Protein AF-A0A6V7PWT8-F1 (afdb_monomer)

Mean predicted aligned error: 19.84 Å

Foldseek 3Di:
DDDDDDDDDDDDDDDDDDDDDDDDDDDDDDDDDDDDDDDDDDDDDDDDDDDDDDDDDDPPDPPPDPPDPPPDPPPPVVVVVVVVVVVVVVVVVVVVVVVVVVVVVVVVVVLVDADEDEQVVLVVVCVVDVPNFKHKYKAAWAPPQWDDPDPPFQWIWTWGHNPPDIAIEIDHHHDPPPDDHRDMDIDIDTKDFPDVPPDDPDDDDDDDDDDDPDRHIYD

pLDDT: mean 71.61, std 18.65, range [34.94, 98.19]

Radius of gyration: 42.4 Å; Cα contacts (8 Å, |Δi|>4): 173; chains: 1; bounding box: 125×88×80 Å

InterPro domains:
  IPR004329 CcmE/CycJ protein [PF03100] (114-192)
  IPR004329 CcmE/CycJ protein [PTHR34128] (1-200)
  IPR012340 Nucleic acid-binding, OB-fold [G3DSA:2.40.50.140] (105-198)
  IPR036127 CcmE-like superfamily [SSF82093] (111-192)

Solvent-accessible surface area (backbone atoms only — not comparable to full-atom values): 14813 Å² total; per-residue (Å²): 139,84,79,92,82,83,85,84,81,87,83,78,84,88,83,86,84,83,89,78,91,80,90,78,91,79,84,90,81,84,79,88,81,84,91,76,90,87,85,87,88,80,88,81,91,84,89,77,86,78,89,85,87,85,82,85,89,78,97,80,73,96,81,84,79,81,75,69,88,68,73,76,81,79,58,62,69,59,55,55,51,50,57,54,49,52,54,52,50,51,51,51,50,52,52,49,51,53,54,50,50,51,53,53,51,55,55,54,51,65,72,68,60,73,51,80,37,43,42,59,56,46,53,54,48,42,74,76,39,80,83,69,38,70,42,28,39,42,30,29,28,42,72,92,38,74,43,65,88,42,99,85,52,53,44,37,35,34,33,34,26,68,91,82,31,80,32,47,34,62,44,81,49,84,79,59,93,84,69,50,66,70,34,80,47,75,49,75,41,47,63,37,76,64,62,94,74,77,84,64,93,81,76,90,78,84,77,94,79,79,97,63,96,67,85,50,42,33,53

Secondary structure (DSSP, 8-state):
---------------------------PPPPPPPPP-------------------------SSS-----------HHHHHHHHHHHHHHHHHHHHHHHHHHHHHHHHHHHHH---EE-HHHHHHHHHH-TT--EEEEEEEEPTT--B-S-TTS-EEEEEEE-SS-EEEEEEESPPPTT--TTSEEEEEEE-EE--TT---S--PPP----------EE-

Sequence (219 aa):
MASRLLLSSRIRSLLSPHLRSSSLLLHPHPSPPPPSRDPLPLLLLRRHNLATSSTAAAAAASRRAAASSRGRPVDIGARARQLQNRRLWTYALTFGCVAGFIVIVLSNFQDQLVFYITPTDALQRFAENPSKNRFRLGGLVLEGSVVHPSASSPEMEFVVTDLITDILVRYEGSLPDLFREGHSVVVEGFLRPFSADVNGPNLAGPKRVGEGEEHGVLL

Structure (mmCIF, N/CA/C/O backbone):
data_AF-A0A6V7PWT8-F1
#
_entry.id   AF-A0A6V7PWT8-F1
#
loop_
_atom_site.group_PDB
_atom_site.id
_atom_site.type_symbol
_atom_site.label_atom_id
_atom_site.label_alt_id
_atom_site.label_comp_id
_atom_site.label_asym_id
_atom_site.label_entity_id
_atom_site.label_seq_id
_atom_site.pdbx_PDB_ins_code
_atom_site.Cartn_x
_atom_site.Cartn_y
_atom_site.Cartn_z
_atom_site.occupancy
_atom_site.B_iso_or_equiv
_atom_site.auth_seq_id
_atom_site.auth_comp_id
_atom_site.auth_asym_id
_atom_site.auth_atom_id
_atom_site.pdbx_PDB_model_num
ATOM 1 N N . MET A 1 1 ? -49.739 28.422 -23.532 1.00 46.66 1 MET A N 1
ATOM 2 C CA . MET A 1 1 ? -48.416 27.932 -23.982 1.00 46.66 1 MET A CA 1
ATOM 3 C C . MET A 1 1 ? -47.347 28.793 -23.318 1.00 46.66 1 MET A C 1
ATOM 5 O O . MET A 1 1 ? -47.010 29.850 -23.818 1.00 46.66 1 MET A O 1
ATOM 9 N N . ALA A 1 2 ? -47.156 28.585 -22.015 1.00 44.25 2 ALA A N 1
ATOM 10 C CA . ALA A 1 2 ? -46.022 27.852 -21.432 1.00 44.25 2 ALA A CA 1
ATOM 11 C C . ALA A 1 2 ? -44.731 28.692 -21.465 1.00 44.25 2 ALA A C 1
ATOM 13 O O . ALA A 1 2 ? -43.930 28.640 -22.392 1.00 44.25 2 ALA A O 1
ATOM 14 N N . SER A 1 3 ? -44.636 29.521 -20.424 1.00 43.56 3 SER A N 1
ATOM 15 C CA . SER A 1 3 ? -43.585 30.482 -20.116 1.00 43.56 3 SER A CA 1
ATOM 16 C C . SER A 1 3 ? -42.291 29.781 -19.691 1.00 43.56 3 SER A C 1
ATOM 18 O O . SER A 1 3 ? -42.319 28.788 -18.965 1.00 43.56 3 SER A O 1
ATOM 20 N N . ARG A 1 4 ? -41.157 30.320 -20.150 1.00 53.41 4 ARG A N 1
ATOM 21 C CA . ARG A 1 4 ? -39.795 29.887 -19.824 1.00 53.41 4 ARG A CA 1
ATOM 22 C C . ARG A 1 4 ? -39.497 30.135 -18.344 1.00 53.41 4 ARG A C 1
ATOM 24 O O . ARG A 1 4 ? -39.285 31.271 -17.935 1.00 53.41 4 ARG A O 1
ATOM 31 N N . LEU A 1 5 ? -39.412 29.058 -17.574 1.00 54.62 5 LEU A N 1
ATOM 32 C CA . LEU A 1 5 ? -38.881 29.039 -16.216 1.00 54.62 5 LEU A CA 1
ATOM 33 C C . LEU A 1 5 ? -37.616 28.186 -16.219 1.00 54.62 5 LEU A C 1
ATOM 35 O O . LEU A 1 5 ? -37.727 26.968 -16.243 1.00 54.62 5 LEU A O 1
ATOM 39 N N . LEU A 1 6 ? -36.433 28.800 -16.165 1.00 57.28 6 LEU A N 1
ATOM 40 C CA . LEU A 1 6 ? -35.286 28.179 -15.501 1.00 57.28 6 LEU A CA 1
ATOM 41 C C . LEU A 1 6 ? -34.527 29.239 -14.699 1.00 57.28 6 LEU A C 1
ATOM 43 O O . LEU A 1 6 ? -33.855 30.133 -15.207 1.00 57.28 6 LEU A O 1
ATOM 47 N N . LEU A 1 7 ? -34.772 29.092 -13.407 1.00 47.78 7 LEU A N 1
ATOM 48 C CA . LEU A 1 7 ? -34.325 29.777 -12.215 1.00 47.78 7 LEU A CA 1
ATOM 49 C C . LEU A 1 7 ? -32.798 29.661 -12.054 1.00 47.78 7 LEU A C 1
ATOM 51 O O . LEU A 1 7 ? -32.286 28.587 -11.750 1.00 47.78 7 LEU A O 1
ATOM 55 N N . SER A 1 8 ? -32.062 30.761 -12.228 1.00 48.28 8 SER A N 1
ATOM 56 C CA . SER A 1 8 ? -30.658 30.851 -11.813 1.00 48.28 8 SER A CA 1
ATOM 57 C C . SER A 1 8 ? -30.594 31.252 -10.336 1.00 48.28 8 SER A C 1
ATOM 59 O O . SER A 1 8 ? -30.623 32.423 -9.960 1.00 48.28 8 SER A O 1
ATOM 61 N N . SER A 1 9 ? -30.544 30.254 -9.457 1.00 50.47 9 SER A N 1
ATOM 62 C CA . SER A 1 9 ? -30.367 30.460 -8.020 1.00 50.47 9 SER A CA 1
ATOM 63 C C . SER A 1 9 ? -28.932 30.904 -7.715 1.00 50.47 9 SER A C 1
ATOM 65 O O . SER A 1 9 ? -28.006 30.094 -7.653 1.00 50.47 9 SER A O 1
ATOM 67 N N . ARG A 1 10 ? -28.757 32.212 -7.503 1.00 55.22 10 ARG A N 1
ATOM 68 C CA . ARG A 1 10 ? -27.600 32.809 -6.824 1.00 55.22 10 ARG A CA 1
ATOM 69 C C . ARG A 1 10 ? -27.657 32.469 -5.333 1.00 55.22 10 ARG A C 1
ATOM 71 O O . ARG A 1 10 ? -28.497 33.027 -4.637 1.00 55.22 10 ARG A O 1
ATOM 78 N N . ILE A 1 11 ? -26.754 31.621 -4.834 1.00 55.81 11 ILE A N 1
ATOM 79 C CA . ILE A 1 11 ? -26.505 31.460 -3.389 1.00 55.81 11 ILE A CA 1
ATOM 80 C C . ILE A 1 11 ? -25.013 31.192 -3.124 1.00 55.81 11 ILE A 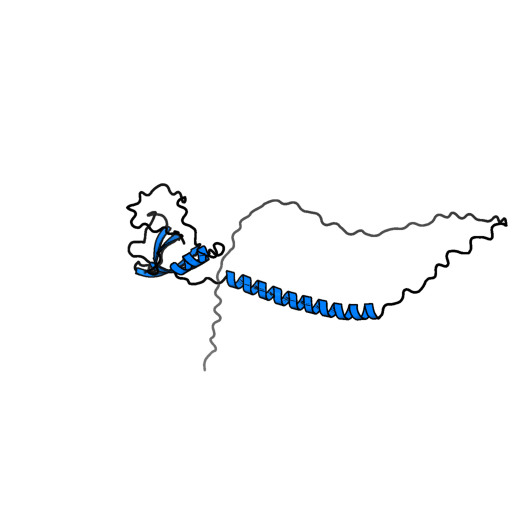C 1
ATOM 82 O O . ILE A 1 11 ? -24.499 30.117 -3.429 1.00 55.81 11 ILE A O 1
ATOM 86 N N . ARG A 1 12 ? -24.347 32.185 -2.522 1.00 45.97 12 ARG A N 1
ATOM 87 C CA . ARG A 1 12 ? -23.254 32.085 -1.525 1.00 45.97 12 ARG A CA 1
ATOM 88 C C . ARG A 1 12 ? -22.899 33.532 -1.133 1.00 45.97 12 ARG A C 1
ATOM 90 O O . ARG A 1 12 ? -22.383 34.262 -1.966 1.00 45.97 12 ARG A O 1
ATOM 97 N N . SER A 1 13 ? -23.396 34.098 -0.026 1.00 50.47 13 SER A N 1
ATOM 98 C CA . SER A 1 13 ? -23.058 33.801 1.384 1.00 50.47 13 SER A CA 1
ATOM 99 C C . SER A 1 13 ? -21.536 33.744 1.569 1.00 50.47 13 SER A C 1
ATOM 101 O O . SER A 1 13 ? -20.913 32.778 1.141 1.00 50.47 13 SER A O 1
ATOM 103 N N . LEU A 1 14 ? -20.905 34.890 1.854 1.00 53.69 14 LEU A N 1
ATOM 104 C CA . LEU A 1 14 ? -20.502 35.348 3.198 1.00 53.69 14 LEU A CA 1
ATOM 105 C C . LEU A 1 14 ? -19.491 34.406 3.867 1.00 53.69 14 LEU A C 1
ATOM 107 O O . LEU A 1 14 ? -19.891 33.418 4.470 1.00 53.69 14 LEU A O 1
ATOM 111 N N . LEU A 1 15 ? -18.205 34.773 3.842 1.00 48.47 15 LEU A N 1
ATOM 112 C CA . LEU A 1 15 ? -17.363 34.686 5.038 1.00 48.47 15 LEU A CA 1
ATOM 113 C C . LEU A 1 15 ? -16.103 35.552 4.897 1.00 48.47 15 LEU A C 1
ATOM 115 O O . LEU A 1 15 ? -15.319 35.419 3.960 1.00 48.47 15 LEU A O 1
ATOM 119 N N . SER A 1 16 ? -15.957 36.462 5.850 1.00 61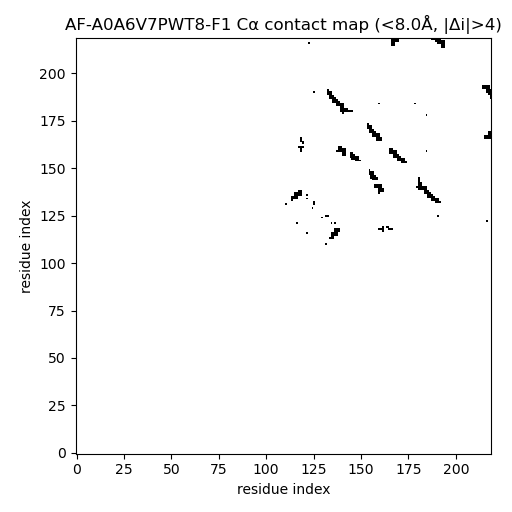.53 16 SER A N 1
ATOM 120 C CA . SER A 1 16 ? -14.827 37.355 6.084 1.00 61.53 16 SER A CA 1
ATOM 121 C C . SER A 1 16 ? -13.533 36.595 6.404 1.00 61.53 16 SER A C 1
ATOM 123 O O . SER A 1 16 ? -13.596 35.584 7.101 1.00 61.53 16 SER A O 1
ATOM 125 N N . PRO A 1 17 ? -12.352 37.139 6.075 1.00 55.91 17 PRO A N 1
ATOM 126 C CA . PRO A 1 17 ? -11.129 36.805 6.792 1.00 55.91 17 PRO A CA 1
ATOM 127 C C . PRO A 1 17 ? -10.714 37.961 7.715 1.00 55.91 17 PRO A C 1
ATOM 129 O O . PRO A 1 17 ? -10.323 39.039 7.269 1.00 55.91 17 PRO A O 1
ATOM 132 N N . HIS A 1 18 ? -10.815 37.719 9.024 1.00 55.31 18 HIS A N 1
ATOM 133 C CA . HIS A 1 18 ? -10.202 38.549 10.057 1.00 55.31 18 HIS A CA 1
ATOM 134 C C . HIS A 1 18 ? -8.677 38.363 10.081 1.00 55.31 18 HIS A C 1
ATOM 136 O O . HIS A 1 18 ? -8.146 37.273 9.883 1.00 55.31 18 HIS A O 1
ATOM 142 N N . LEU A 1 19 ? -8.015 39.480 10.368 1.00 52.94 19 LEU A N 1
ATOM 143 C CA . LEU A 1 19 ? -6.587 39.709 10.566 1.00 52.94 19 LEU A CA 1
ATOM 144 C C . LEU A 1 19 ? -5.894 38.749 11.551 1.00 52.94 19 LEU A C 1
ATOM 146 O O . LEU A 1 19 ? -6.435 38.461 12.615 1.00 52.94 19 LEU A O 1
ATOM 150 N N . ARG A 1 20 ? -4.623 38.435 11.262 1.00 49.25 20 ARG A N 1
ATOM 151 C CA . ARG A 1 20 ? -3.495 38.322 12.218 1.00 49.25 20 ARG A CA 1
ATOM 152 C C . ARG A 1 20 ? -2.197 38.414 11.402 1.00 49.25 20 ARG A C 1
ATOM 154 O O . ARG A 1 20 ? -1.883 37.516 10.636 1.00 49.25 20 ARG A O 1
ATOM 161 N N . SER A 1 21 ? -1.577 39.590 11.307 1.00 51.03 21 SER A N 1
ATOM 162 C CA . SER A 1 21 ? -0.425 40.013 12.125 1.00 51.03 21 SER A CA 1
ATOM 163 C C . SER A 1 21 ? 0.549 38.887 12.469 1.00 51.03 21 SER A C 1
ATOM 165 O O . SER A 1 21 ? 0.296 38.099 13.375 1.00 51.03 21 SER A O 1
ATOM 167 N N . SER A 1 22 ? 1.697 38.875 11.795 1.00 51.84 22 SER A N 1
ATOM 168 C CA . SER A 1 22 ? 2.956 38.323 12.304 1.00 51.84 22 SER A CA 1
ATOM 169 C C . SER A 1 22 ? 4.107 39.046 11.614 1.00 51.84 22 SER A C 1
ATOM 171 O O . SER A 1 22 ? 4.459 38.780 10.469 1.00 51.84 22 SER A O 1
ATOM 173 N N . SER A 1 23 ? 4.625 40.038 12.322 1.00 50.19 23 SER A N 1
ATOM 174 C CA . SER A 1 23 ? 5.814 40.813 12.006 1.00 50.19 23 SER A CA 1
ATOM 175 C C . SER A 1 23 ? 7.044 39.977 12.348 1.00 50.19 23 SER A C 1
ATOM 177 O O . SER A 1 23 ? 7.205 39.655 13.519 1.00 50.19 23 SER A O 1
ATOM 179 N N . LEU A 1 24 ? 7.937 39.686 11.400 1.00 49.62 24 LEU A N 1
ATOM 180 C CA . LEU A 1 24 ? 9.335 39.382 11.721 1.00 49.62 24 LEU A CA 1
ATOM 181 C C . LEU A 1 24 ? 10.268 39.887 10.610 1.00 49.62 24 LEU A C 1
ATOM 183 O O . LEU A 1 24 ? 10.126 39.566 9.435 1.00 49.62 24 LEU A O 1
ATOM 187 N N . LEU A 1 25 ? 11.188 40.736 11.061 1.00 49.97 25 LEU A N 1
ATOM 188 C CA . LEU A 1 25 ? 12.335 41.358 10.408 1.00 49.97 25 LEU A CA 1
ATOM 189 C C . LEU A 1 25 ? 13.076 40.452 9.415 1.00 49.97 25 LEU A C 1
ATOM 191 O O . LEU A 1 25 ? 13.499 39.373 9.808 1.00 49.97 25 LEU A O 1
ATOM 195 N N . LEU A 1 26 ? 13.384 40.957 8.212 1.00 47.81 26 LEU A N 1
ATOM 196 C CA . LEU A 1 26 ? 14.666 40.683 7.550 1.00 47.81 26 LEU A CA 1
ATOM 197 C C . LEU A 1 26 ? 14.996 41.750 6.479 1.00 47.81 26 LEU A C 1
ATOM 199 O O . LEU A 1 26 ? 14.191 42.091 5.621 1.00 47.81 26 LEU A O 1
ATOM 203 N N . HIS A 1 27 ? 16.203 42.283 6.622 1.00 60.97 27 HIS A N 1
ATOM 204 C CA . HIS A 1 27 ? 16.950 43.304 5.886 1.00 60.97 27 HIS A CA 1
ATOM 205 C C . HIS A 1 27 ? 16.707 43.457 4.362 1.00 60.97 27 HIS A C 1
ATOM 207 O O . HIS A 1 27 ? 16.681 42.459 3.641 1.00 60.97 27 HIS A O 1
ATOM 213 N N . PRO A 1 28 ? 16.655 44.700 3.831 1.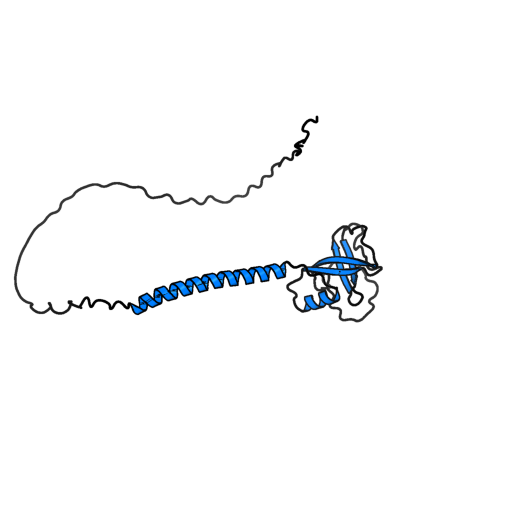00 54.66 28 PRO A N 1
ATOM 214 C CA . PRO A 1 28 ? 16.621 44.962 2.394 1.00 54.66 28 PRO A CA 1
ATOM 215 C C . PRO A 1 28 ? 18.030 44.879 1.779 1.00 54.66 28 PRO A C 1
ATOM 217 O O . PRO A 1 28 ? 18.927 45.638 2.141 1.00 54.66 28 PRO A O 1
ATOM 220 N N . HIS A 1 29 ? 18.223 43.974 0.819 1.00 66.19 29 HIS A N 1
ATOM 221 C CA . HIS A 1 29 ? 19.425 43.919 -0.018 1.00 66.19 29 HIS A CA 1
ATOM 222 C C . HIS A 1 29 ? 19.259 44.863 -1.227 1.00 66.19 29 HIS A C 1
ATOM 224 O O . HIS A 1 29 ? 18.297 44.701 -1.981 1.00 66.19 29 HIS A O 1
ATOM 230 N N . PRO A 1 30 ? 20.160 45.836 -1.460 1.00 66.38 30 PRO A N 1
ATOM 231 C CA . PRO A 1 30 ? 20.045 46.760 -2.584 1.00 66.38 30 PRO A CA 1
ATOM 232 C C . PRO A 1 30 ? 20.502 46.122 -3.906 1.00 66.38 30 PRO A C 1
ATOM 234 O O . PRO A 1 30 ? 21.533 45.456 -3.988 1.00 66.38 30 PRO A O 1
ATOM 237 N N . SER A 1 31 ? 19.720 46.343 -4.961 1.00 69.31 31 SER A N 1
ATOM 238 C CA . SER A 1 31 ? 20.068 46.068 -6.359 1.00 69.31 31 SER A CA 1
ATOM 239 C C . SER A 1 31 ? 21.114 47.068 -6.884 1.00 69.31 31 SER A C 1
ATOM 241 O O . SER A 1 31 ? 20.987 48.257 -6.582 1.00 69.31 31 SER A O 1
ATOM 243 N N . PRO A 1 32 ? 22.095 46.661 -7.713 1.00 75.38 32 PRO A N 1
ATOM 244 C CA . PRO A 1 32 ? 23.045 47.598 -8.312 1.00 75.38 32 PRO A CA 1
ATOM 245 C C . PRO A 1 32 ? 22.433 48.394 -9.491 1.00 75.38 32 PRO A C 1
ATOM 247 O O . PRO A 1 32 ? 21.742 47.803 -10.326 1.00 75.38 32 PRO A O 1
ATOM 250 N N . PRO A 1 33 ? 22.691 49.715 -9.593 1.00 76.06 33 PRO A N 1
ATOM 251 C CA . PRO A 1 33 ? 22.253 50.561 -10.707 1.00 76.06 33 PRO A CA 1
ATOM 252 C C . PRO A 1 33 ? 23.192 50.495 -11.936 1.00 76.06 33 PRO A C 1
ATOM 254 O O . PRO A 1 33 ? 24.364 50.133 -11.803 1.00 76.06 33 PRO A O 1
ATOM 257 N N . PRO A 1 34 ? 22.707 50.871 -13.138 1.00 71.12 34 PRO A N 1
ATOM 258 C CA . PRO A 1 34 ? 23.493 50.892 -14.376 1.00 71.12 34 PRO A CA 1
ATOM 259 C C . PRO A 1 34 ? 24.385 52.148 -14.494 1.00 71.12 34 PRO A C 1
ATOM 261 O O . PRO A 1 34 ? 23.981 53.220 -14.041 1.00 71.12 34 PRO A O 1
ATOM 264 N N . PRO A 1 35 ? 25.561 52.077 -15.149 1.00 68.06 35 PRO A N 1
ATOM 265 C CA . PRO A 1 35 ? 26.403 53.250 -15.367 1.00 68.06 35 PRO A CA 1
ATOM 266 C C . PRO A 1 35 ? 25.956 54.088 -16.578 1.00 68.06 35 PRO A C 1
ATOM 268 O O . PRO A 1 35 ? 25.812 53.595 -17.699 1.00 68.06 35 PRO A O 1
ATOM 271 N N . SER A 1 36 ? 25.789 55.386 -16.331 1.00 54.12 36 SER A N 1
ATOM 272 C CA . SER A 1 36 ? 25.532 56.456 -17.295 1.00 54.12 36 SER A CA 1
ATOM 273 C C . SER A 1 36 ? 26.829 57.112 -17.809 1.00 54.12 36 SER A C 1
ATOM 275 O O . SER A 1 36 ? 27.709 57.455 -17.025 1.00 54.12 36 SER A O 1
ATOM 277 N N . ARG A 1 37 ? 26.886 57.302 -19.137 1.00 52.78 37 ARG A N 1
ATOM 278 C CA . ARG A 1 37 ? 27.420 58.448 -19.927 1.00 52.78 37 ARG A CA 1
ATOM 279 C C . ARG A 1 37 ? 27.535 59.775 -19.134 1.00 52.78 37 ARG A C 1
ATOM 281 O O . ARG A 1 37 ? 26.661 60.012 -18.310 1.00 52.78 37 ARG A O 1
ATOM 288 N N . ASP A 1 38 ? 28.496 60.704 -19.254 1.00 50.78 38 ASP A N 1
ATOM 289 C CA . ASP A 1 38 ? 29.446 61.242 -20.273 1.00 50.78 38 ASP A CA 1
ATOM 290 C C . ASP A 1 38 ? 30.604 61.978 -19.489 1.00 50.78 38 ASP A C 1
ATOM 292 O O . ASP A 1 38 ? 30.707 61.689 -18.294 1.00 50.78 38 ASP A O 1
ATOM 296 N N . PRO A 1 39 ? 31.436 62.960 -19.965 1.00 56.16 39 PRO A N 1
ATOM 297 C CA . PRO A 1 39 ? 31.735 63.526 -21.298 1.00 56.16 39 PRO A CA 1
ATOM 298 C C . PRO A 1 39 ? 33.253 63.703 -21.625 1.00 56.16 39 PRO A C 1
ATOM 300 O O . PRO A 1 39 ? 34.143 63.467 -20.814 1.00 56.16 39 PRO A O 1
ATOM 303 N N . LEU A 1 40 ? 33.546 64.152 -22.853 1.00 54.81 40 LEU A N 1
ATOM 304 C CA . LEU A 1 40 ? 34.873 64.574 -23.345 1.00 54.81 40 LEU A CA 1
ATOM 305 C C . LEU A 1 40 ? 35.385 65.861 -22.656 1.00 54.81 40 LEU A C 1
ATOM 307 O O . LEU A 1 40 ? 34.573 66.679 -22.220 1.00 54.81 40 LEU A O 1
ATOM 311 N N . PRO A 1 41 ? 36.710 66.124 -22.685 1.00 52.69 41 PRO A N 1
ATOM 312 C CA . PRO A 1 41 ? 37.149 67.288 -23.463 1.00 52.69 41 PRO A CA 1
ATOM 313 C C . PRO A 1 41 ? 38.455 67.098 -24.263 1.00 52.69 41 PRO A C 1
ATOM 315 O O . PRO A 1 41 ? 39.200 66.130 -24.143 1.00 52.69 41 PRO A O 1
ATOM 318 N N . LEU A 1 42 ? 38.649 68.075 -25.142 1.00 46.97 42 LEU A N 1
ATOM 319 C CA . LEU A 1 42 ? 39.571 68.194 -26.264 1.00 46.97 42 LEU A CA 1
ATOM 320 C C . LEU A 1 42 ? 41.032 68.529 -25.893 1.00 46.97 42 LEU A C 1
ATOM 322 O O . LEU A 1 42 ? 41.293 69.181 -24.893 1.00 46.97 42 LEU A O 1
ATOM 326 N N . LEU A 1 43 ? 41.922 68.218 -26.850 1.00 49.41 43 LEU A N 1
ATOM 327 C CA . LEU A 1 43 ? 43.123 68.973 -27.265 1.00 49.41 43 LEU A CA 1
ATOM 328 C C . LEU A 1 43 ? 44.252 69.242 -26.247 1.00 49.41 43 LEU A C 1
ATOM 330 O O . LEU A 1 43 ? 44.163 70.164 -25.449 1.00 49.41 43 LEU A O 1
ATOM 334 N N . LEU A 1 44 ? 45.424 68.624 -26.477 1.00 47.44 44 LEU A N 1
ATOM 335 C CA . LEU A 1 44 ? 46.701 69.364 -26.479 1.00 47.44 44 LEU A CA 1
ATOM 336 C C . LEU A 1 44 ? 47.842 68.607 -27.189 1.00 47.44 44 LEU A C 1
ATOM 338 O O . LEU A 1 44 ? 48.517 67.741 -26.645 1.00 47.44 44 LEU A O 1
ATOM 342 N N . LEU A 1 45 ? 48.021 68.967 -28.459 1.00 49.31 45 LEU A N 1
ATOM 343 C CA . LEU A 1 45 ? 49.290 69.302 -29.108 1.00 49.31 45 LEU A CA 1
ATOM 344 C C . LEU A 1 45 ? 50.593 68.916 -28.362 1.00 49.31 45 LEU A C 1
ATOM 346 O O . LEU A 1 45 ? 51.024 69.631 -27.461 1.00 49.31 45 LEU A O 1
ATOM 350 N N . ARG A 1 46 ? 51.353 67.939 -28.878 1.00 47.88 46 ARG A N 1
ATOM 351 C CA . ARG A 1 46 ? 52.808 68.137 -29.001 1.00 47.88 46 ARG A CA 1
ATOM 352 C C . ARG A 1 46 ? 53.424 67.327 -30.135 1.00 47.88 46 ARG A C 1
ATOM 354 O O . ARG A 1 46 ? 53.649 66.128 -30.055 1.00 47.88 46 ARG A O 1
ATOM 361 N N . ARG A 1 47 ? 53.724 68.067 -31.195 1.00 53.84 47 ARG A N 1
ATOM 362 C CA . ARG A 1 47 ? 54.549 67.700 -32.341 1.00 53.84 47 ARG A CA 1
ATOM 363 C C . ARG A 1 47 ? 56.020 67.962 -31.990 1.00 53.84 47 ARG A C 1
ATOM 365 O O . ARG A 1 47 ? 56.321 69.000 -31.405 1.00 53.84 47 ARG A O 1
ATOM 372 N N . HIS A 1 48 ? 56.912 67.050 -32.349 1.00 57.94 48 HIS A N 1
ATOM 373 C CA . HIS A 1 48 ? 58.300 67.299 -32.779 1.00 57.94 48 HIS A CA 1
ATOM 374 C C . HIS A 1 48 ? 58.766 65.979 -33.420 1.00 57.94 48 HIS A C 1
ATOM 376 O O . HIS A 1 48 ? 58.745 64.945 -32.767 1.00 57.94 48 HIS A O 1
ATOM 382 N N . ASN A 1 49 ? 58.840 65.875 -34.754 1.00 47.97 49 ASN A N 1
ATOM 383 C CA . ASN A 1 49 ? 59.933 66.325 -35.637 1.00 47.97 49 ASN A CA 1
ATOM 384 C C . ASN A 1 49 ? 61.319 65.949 -35.098 1.00 47.97 49 ASN A C 1
ATOM 386 O O . ASN A 1 49 ? 61.596 66.201 -33.937 1.00 47.97 49 ASN A O 1
ATOM 390 N N . LEU A 1 50 ? 62.292 65.476 -35.867 1.00 50.66 50 LEU A N 1
ATOM 391 C CA . LEU A 1 50 ? 62.447 65.009 -37.249 1.00 50.66 50 LEU A CA 1
ATOM 392 C C . LEU A 1 50 ? 63.913 64.530 -37.283 1.00 50.66 50 LEU A C 1
ATOM 394 O O . LEU A 1 50 ? 64.759 65.163 -36.664 1.00 50.66 50 LEU A O 1
ATOM 398 N N . ALA A 1 51 ? 64.171 63.465 -38.039 1.00 52.06 51 ALA A N 1
ATOM 399 C CA . ALA A 1 51 ? 65.416 63.153 -38.745 1.00 52.06 51 ALA A CA 1
ATOM 400 C C . ALA A 1 51 ? 66.771 63.303 -38.021 1.00 52.06 51 ALA A C 1
ATOM 402 O O . ALA A 1 51 ? 67.242 64.402 -37.752 1.00 52.06 51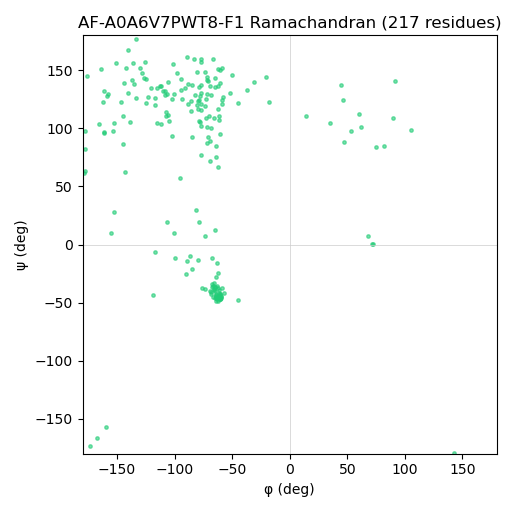 ALA A O 1
ATOM 403 N N . THR A 1 52 ? 67.539 62.213 -37.998 1.00 50.06 52 THR A N 1
ATOM 404 C CA . THR A 1 52 ? 68.818 62.221 -38.729 1.00 50.06 52 THR A CA 1
ATOM 405 C C . THR A 1 52 ? 69.279 60.802 -39.047 1.00 50.06 52 THR A C 1
ATOM 407 O O . THR A 1 52 ? 69.282 59.898 -38.220 1.00 50.06 52 THR A O 1
ATOM 410 N N . SER A 1 53 ? 69.603 60.633 -40.318 1.00 56.16 53 SER A N 1
ATOM 411 C CA . SER A 1 53 ? 70.219 59.498 -40.988 1.00 56.16 53 SER A CA 1
ATOM 412 C C . SER A 1 53 ? 71.650 59.240 -40.517 1.00 56.16 53 SER A C 1
ATOM 414 O O . SER A 1 53 ? 72.417 60.192 -40.420 1.00 56.16 53 SER A O 1
ATOM 416 N N . SER A 1 54 ? 72.062 57.976 -40.410 1.00 47.16 54 SER A N 1
ATOM 417 C CA . SER A 1 54 ? 73.350 57.545 -40.969 1.00 47.16 54 SER A CA 1
ATOM 418 C C . SER A 1 54 ? 73.425 56.026 -41.087 1.00 47.16 54 SER A C 1
ATOM 420 O O . SER A 1 54 ? 72.756 55.274 -40.387 1.00 47.16 54 SER A O 1
ATOM 422 N N . THR A 1 55 ? 74.199 55.624 -42.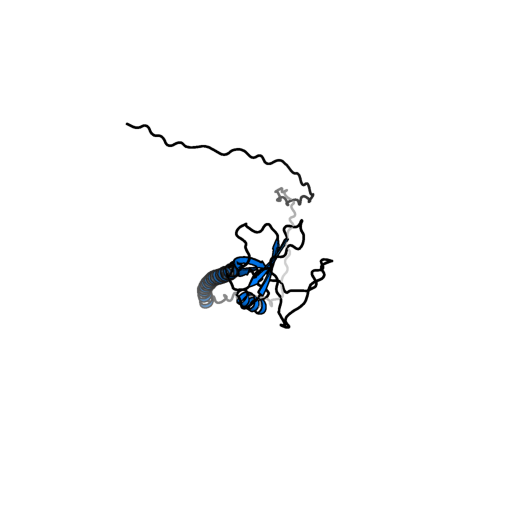073 1.00 53.19 55 THR A N 1
ATOM 423 C CA . THR A 1 55 ? 74.207 54.384 -42.829 1.00 53.19 55 THR A CA 1
ATOM 424 C C . THR A 1 55 ? 75.074 53.273 -42.241 1.00 53.19 55 THR A C 1
ATOM 426 O O . THR A 1 55 ? 76.083 53.533 -41.598 1.00 53.19 55 THR A O 1
ATOM 429 N N . ALA A 1 56 ? 74.752 52.065 -42.715 1.00 40.19 56 ALA A N 1
ATOM 430 C CA . ALA A 1 56 ? 75.645 50.935 -42.978 1.00 40.19 56 ALA A CA 1
ATOM 431 C C . ALA A 1 56 ? 75.868 49.901 -41.861 1.00 40.19 56 ALA A C 1
ATOM 433 O O . ALA A 1 56 ? 76.063 50.211 -40.697 1.00 40.19 56 ALA A O 1
ATOM 434 N N . ALA A 1 57 ? 75.924 48.650 -42.331 1.00 40.66 57 ALA A N 1
ATOM 435 C CA . ALA A 1 57 ? 76.397 47.443 -41.658 1.00 40.66 57 ALA A CA 1
ATOM 436 C C . ALA A 1 57 ? 75.417 46.740 -40.703 1.00 40.66 57 ALA A C 1
ATOM 438 O O . ALA A 1 57 ? 75.493 46.864 -39.491 1.00 40.66 57 ALA A O 1
ATOM 439 N N . ALA A 1 58 ? 74.562 45.886 -41.272 1.00 44.47 58 ALA A N 1
ATOM 440 C CA . ALA A 1 58 ? 74.585 44.451 -40.955 1.00 44.47 58 ALA A CA 1
ATOM 441 C C . ALA A 1 58 ? 73.526 43.725 -41.792 1.00 44.47 58 ALA A C 1
ATOM 443 O O . ALA A 1 58 ? 72.411 43.425 -41.364 1.00 44.47 58 ALA A O 1
ATOM 444 N N . ALA A 1 59 ? 73.903 43.432 -43.031 1.00 50.28 59 ALA A N 1
ATOM 445 C CA . ALA A 1 59 ? 73.249 42.434 -43.851 1.00 50.28 59 ALA A CA 1
ATOM 446 C C . ALA A 1 59 ? 73.417 41.044 -43.208 1.00 50.28 59 ALA A C 1
ATOM 448 O O . ALA A 1 59 ? 74.358 40.349 -43.555 1.00 50.28 59 ALA A O 1
ATOM 449 N N . ALA A 1 60 ? 72.555 40.648 -42.260 1.00 48.75 60 ALA A N 1
ATOM 450 C CA . ALA A 1 60 ? 72.367 39.246 -41.838 1.00 48.75 60 ALA A CA 1
ATOM 451 C C . ALA A 1 60 ? 71.291 39.085 -40.740 1.00 48.75 60 ALA A C 1
ATOM 453 O O . ALA A 1 60 ? 71.583 38.593 -39.658 1.00 48.75 60 ALA A O 1
ATOM 454 N N . ALA A 1 61 ? 70.029 39.448 -40.991 1.00 47.75 61 ALA A N 1
ATOM 455 C CA . ALA A 1 61 ? 68.921 38.920 -40.169 1.00 47.75 61 ALA A CA 1
ATOM 456 C C . ALA A 1 61 ? 67.552 38.895 -40.871 1.00 47.75 61 ALA A C 1
ATOM 458 O O . ALA A 1 61 ? 66.538 38.587 -40.255 1.00 47.75 61 ALA A O 1
ATOM 459 N N . SER A 1 62 ? 67.489 39.139 -42.181 1.00 55.47 62 SER A N 1
ATOM 460 C CA . SER A 1 62 ? 66.257 39.063 -42.980 1.00 55.47 62 SER A CA 1
ATOM 461 C C . SER A 1 62 ? 65.885 37.633 -43.408 1.00 55.47 62 SER A C 1
ATOM 463 O O . SER A 1 62 ? 65.283 37.426 -44.459 1.00 55.47 62 SER A O 1
ATOM 465 N N . ARG A 1 63 ? 66.239 36.609 -42.617 1.00 54.06 63 ARG A N 1
ATOM 466 C CA . ARG A 1 63 ? 65.944 35.198 -42.930 1.00 54.06 63 ARG A CA 1
ATOM 467 C C . ARG A 1 63 ? 65.603 34.368 -41.690 1.00 54.06 63 ARG A C 1
ATOM 469 O O . ARG A 1 63 ? 66.322 33.425 -41.393 1.00 54.06 63 ARG A O 1
ATOM 476 N N . ARG A 1 64 ? 64.516 34.692 -40.975 1.00 52.16 64 ARG A N 1
ATOM 477 C CA 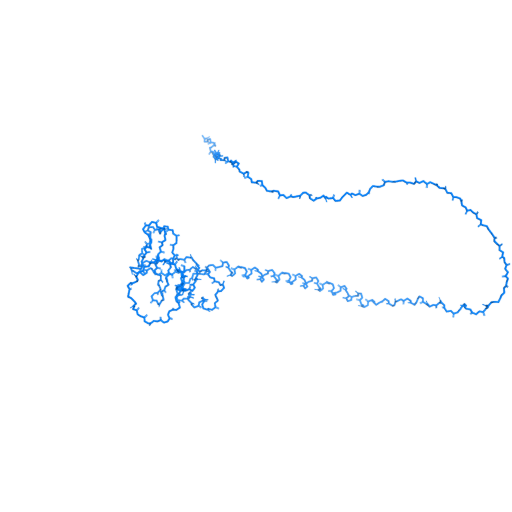. ARG A 1 64 ? 63.717 33.713 -40.188 1.00 52.16 64 ARG A CA 1
ATOM 478 C C . ARG A 1 64 ? 62.502 34.348 -39.504 1.00 52.16 64 ARG A C 1
ATOM 480 O O . ARG A 1 64 ? 62.378 34.342 -38.292 1.00 52.16 64 ARG A O 1
ATOM 487 N N . ALA A 1 65 ? 61.568 34.869 -40.287 1.00 52.03 65 ALA A N 1
ATOM 488 C CA . ALA A 1 65 ? 60.191 35.025 -39.806 1.00 52.03 65 ALA A CA 1
ATOM 489 C C . ALA A 1 65 ? 59.172 34.985 -40.953 1.00 52.03 65 ALA A C 1
ATOM 491 O O . ALA A 1 65 ? 58.097 35.553 -40.860 1.00 52.03 65 ALA A O 1
ATOM 492 N N . ALA A 1 66 ? 59.489 34.283 -42.042 1.00 51.94 66 ALA A N 1
ATOM 493 C CA . ALA A 1 66 ? 58.473 33.773 -42.954 1.00 51.94 66 ALA A CA 1
ATOM 494 C C . ALA A 1 66 ? 58.174 32.323 -42.550 1.00 51.94 66 ALA A C 1
ATOM 496 O O . ALA A 1 66 ? 58.380 31.386 -43.318 1.00 51.94 66 ALA A O 1
ATOM 497 N N . ALA A 1 67 ? 57.768 32.117 -41.293 1.00 57.28 67 ALA A N 1
ATOM 498 C CA . ALA A 1 67 ? 57.115 30.872 -40.924 1.00 57.28 67 ALA A CA 1
ATOM 499 C C . ALA A 1 67 ? 55.736 30.934 -41.576 1.00 57.28 67 ALA A C 1
ATOM 501 O O . ALA A 1 67 ? 54.817 31.569 -41.070 1.00 57.28 67 ALA A O 1
ATOM 502 N N . SER A 1 68 ? 55.686 30.371 -42.780 1.00 54.38 68 SER A N 1
ATOM 503 C CA . SER A 1 68 ? 54.511 30.102 -43.593 1.00 54.38 68 SER A CA 1
ATOM 504 C C . SER A 1 68 ? 53.216 30.115 -42.784 1.00 54.38 68 SER A C 1
ATOM 506 O O . SER A 1 68 ? 53.041 29.283 -41.888 1.00 54.38 68 SER A O 1
ATOM 508 N N . SER A 1 69 ? 52.271 30.963 -43.181 1.00 60.94 69 SER A N 1
ATOM 509 C CA . SER A 1 69 ? 50.842 30.711 -43.005 1.00 60.94 69 SER A CA 1
ATOM 510 C C . SER A 1 69 ? 50.474 29.453 -43.803 1.00 60.94 69 SER A C 1
ATOM 512 O O . SER A 1 69 ? 49.796 29.489 -44.826 1.00 60.94 69 SER A O 1
ATOM 514 N N . ARG A 1 70 ? 51.002 28.302 -43.375 1.00 67.62 70 ARG A N 1
ATOM 515 C CA . ARG A 1 70 ? 50.687 26.996 -43.933 1.00 67.62 70 ARG A CA 1
ATOM 516 C C . ARG A 1 70 ? 49.240 26.754 -43.532 1.00 67.62 70 ARG A C 1
ATOM 518 O O . ARG A 1 70 ? 48.958 26.488 -42.365 1.00 67.62 70 ARG A O 1
ATOM 525 N N . GLY A 1 71 ? 48.336 26.995 -44.483 1.00 65.69 71 GLY A N 1
ATOM 526 C CA . GLY A 1 71 ? 46.897 26.869 -44.301 1.00 65.69 71 GLY A CA 1
ATOM 527 C C . GLY A 1 71 ? 46.596 25.572 -43.569 1.00 65.69 71 GLY A C 1
ATOM 528 O O . GLY A 1 71 ? 47.023 24.497 -43.988 1.00 65.69 71 GLY A O 1
ATOM 529 N N . ARG A 1 72 ? 45.934 25.695 -42.421 1.00 76.19 72 ARG A N 1
ATOM 530 C CA . ARG A 1 72 ? 45.548 24.553 -41.599 1.00 76.19 72 ARG A CA 1
ATOM 531 C C . ARG A 1 72 ? 44.652 23.667 -42.478 1.00 76.19 72 ARG A C 1
ATOM 533 O O . ARG A 1 72 ? 43.658 24.195 -42.983 1.00 76.19 72 ARG A O 1
ATOM 540 N N . PRO A 1 73 ? 44.994 22.389 -42.727 1.00 76.19 73 PRO A N 1
ATOM 541 C CA . PRO A 1 73 ? 44.164 21.543 -43.573 1.00 76.19 73 PRO A CA 1
ATOM 542 C C . PRO A 1 73 ? 42.773 21.463 -42.943 1.00 76.19 73 PRO A C 1
ATOM 544 O O . PRO A 1 73 ? 42.626 21.186 -41.752 1.00 76.19 73 PRO A O 1
ATOM 547 N N . VAL A 1 74 ? 41.748 21.822 -43.715 1.00 77.31 74 VAL A N 1
ATOM 548 C CA . VAL A 1 74 ? 40.365 21.753 -43.248 1.00 77.31 74 VAL A CA 1
ATOM 549 C C . VAL A 1 74 ? 39.941 20.296 -43.334 1.00 77.31 74 VAL A C 1
ATOM 551 O O . VAL A 1 74 ? 39.679 19.786 -44.420 1.00 77.31 74 VAL A O 1
ATOM 554 N N . ASP A 1 75 ? 39.851 19.629 -42.186 1.00 81.81 75 ASP A N 1
ATOM 555 C CA . ASP A 1 75 ? 39.340 18.263 -42.109 1.00 81.81 75 ASP A CA 1
ATOM 556 C C . ASP A 1 75 ? 37.821 18.249 -42.344 1.00 81.81 75 ASP A C 1
ATOM 558 O O . ASP A 1 75 ? 37.005 18.308 -41.418 1.00 81.81 75 ASP A O 1
ATOM 562 N N . ILE A 1 76 ? 37.425 18.169 -43.616 1.00 75.88 76 ILE A N 1
ATOM 563 C CA . ILE A 1 76 ? 36.021 18.067 -44.048 1.00 75.88 76 ILE A CA 1
ATOM 564 C C . ILE A 1 76 ? 35.365 16.821 -43.428 1.00 75.88 76 ILE A C 1
ATOM 566 O O . ILE A 1 76 ? 34.222 16.880 -42.973 1.00 75.88 76 ILE A O 1
ATOM 570 N N . GLY A 1 77 ? 36.117 15.719 -43.307 1.00 79.38 77 GLY A N 1
ATOM 571 C CA . GLY A 1 77 ? 35.657 14.488 -42.659 1.00 79.38 77 GLY A CA 1
ATOM 572 C C . GLY A 1 77 ? 35.368 14.650 -41.161 1.00 79.38 77 GLY A C 1
ATOM 573 O O . GLY A 1 77 ? 34.390 14.090 -40.661 1.00 79.38 77 GLY A O 1
ATOM 574 N N . ALA A 1 78 ? 36.156 15.463 -40.447 1.00 78.06 78 ALA A N 1
ATOM 575 C CA . ALA A 1 78 ? 35.918 15.748 -39.032 1.00 78.06 78 ALA A CA 1
ATOM 576 C C . ALA A 1 78 ? 34.636 16.576 -38.838 1.00 78.06 78 ALA A C 1
ATOM 578 O O . ALA A 1 78 ? 33.811 16.258 -37.979 1.00 78.06 78 ALA A O 1
ATOM 579 N N . ARG A 1 79 ? 34.411 17.584 -39.694 1.00 74.06 79 ARG A N 1
ATOM 580 C CA . ARG A 1 79 ? 33.192 18.413 -39.663 1.00 74.06 79 ARG A CA 1
ATOM 581 C C . ARG A 1 79 ? 31.931 17.631 -40.050 1.00 74.06 79 ARG A C 1
ATOM 583 O O . ARG A 1 79 ? 30.886 17.838 -39.436 1.00 74.06 79 ARG A O 1
ATOM 590 N N . ALA A 1 80 ? 32.024 16.705 -41.007 1.00 77.38 80 ALA A N 1
ATOM 591 C CA . ALA A 1 80 ? 30.907 15.841 -41.396 1.00 77.38 80 ALA A CA 1
ATOM 592 C C . ALA A 1 80 ? 30.465 14.911 -40.248 1.00 77.38 80 ALA A C 1
ATOM 594 O O . ALA A 1 80 ? 29.277 14.853 -39.921 1.00 77.38 80 ALA A O 1
ATOM 595 N N . ARG A 1 81 ? 31.421 14.265 -39.560 1.00 78.88 81 ARG A N 1
ATOM 596 C CA . ARG A 1 81 ? 31.146 13.440 -38.366 1.00 78.88 81 ARG A CA 1
ATOM 597 C C . ARG A 1 81 ? 30.571 14.265 -37.214 1.00 78.88 81 ARG A C 1
ATOM 599 O O . ARG A 1 81 ? 29.684 13.794 -36.510 1.00 78.88 81 ARG A O 1
ATOM 606 N N . GLN A 1 82 ? 31.017 15.510 -37.047 1.00 83.06 82 GLN A N 1
ATOM 607 C CA . GLN A 1 82 ? 30.526 16.405 -35.997 1.00 83.06 82 GLN A CA 1
ATOM 608 C C . GLN A 1 82 ? 29.025 16.726 -36.142 1.00 83.06 82 GLN A C 1
ATOM 610 O O . GLN A 1 82 ? 28.321 16.787 -35.136 1.00 83.06 82 GLN A O 1
ATOM 615 N N . LEU A 1 83 ? 28.505 16.897 -37.364 1.00 77.81 83 LEU A N 1
ATOM 616 C CA . LEU A 1 83 ? 27.073 17.144 -37.599 1.00 77.81 83 LEU A CA 1
ATOM 617 C C . LEU A 1 83 ? 26.216 15.887 -37.390 1.00 77.81 83 LEU A C 1
ATOM 619 O O . LEU A 1 83 ? 25.123 15.981 -36.832 1.00 77.81 83 LEU A O 1
ATOM 623 N N . GLN A 1 84 ? 26.721 14.718 -37.795 1.00 83.25 84 GLN A N 1
ATOM 624 C CA . GLN A 1 84 ? 26.051 13.434 -37.566 1.00 83.25 84 GLN A CA 1
ATOM 625 C C . GLN A 1 84 ? 25.998 13.091 -36.073 1.00 83.25 84 GLN A C 1
ATOM 627 O O . GLN A 1 84 ? 24.931 12.765 -35.555 1.00 83.25 84 GLN A O 1
ATOM 632 N N . ASN A 1 85 ? 27.113 13.260 -35.355 1.00 87.31 85 ASN A N 1
ATOM 633 C CA . ASN A 1 85 ? 27.167 12.966 -33.926 1.00 87.31 85 ASN A CA 1
ATOM 634 C C . ASN A 1 85 ? 26.282 13.928 -33.120 1.00 87.31 85 ASN A C 1
ATOM 636 O O . ASN A 1 85 ? 25.622 13.503 -32.183 1.00 87.31 85 ASN A O 1
ATOM 640 N N . ARG A 1 86 ? 26.180 15.207 -33.516 1.00 88.06 86 ARG A N 1
ATOM 641 C CA . ARG A 1 86 ? 25.256 16.168 -32.881 1.00 88.06 86 ARG A CA 1
ATOM 642 C C . ARG A 1 86 ? 23.800 15.701 -32.923 1.00 88.06 86 ARG A C 1
ATOM 644 O O . ARG A 1 86 ? 23.110 15.831 -31.921 1.00 88.06 86 ARG A O 1
ATOM 651 N N . ARG A 1 87 ? 23.353 15.132 -34.049 1.00 91.44 87 ARG A N 1
ATOM 652 C CA . ARG A 1 87 ? 21.989 14.593 -34.187 1.00 91.44 87 ARG A CA 1
ATOM 653 C C . ARG A 1 87 ? 21.784 13.334 -33.341 1.00 91.44 87 ARG A C 1
ATOM 655 O O . ARG A 1 87 ? 20.752 13.195 -32.691 1.00 91.44 87 ARG A O 1
ATOM 662 N N . LEU A 1 88 ? 22.785 12.452 -33.298 1.00 93.94 88 LEU A N 1
ATOM 663 C CA . LEU A 1 88 ? 22.748 11.273 -32.428 1.00 93.94 88 LEU A CA 1
ATOM 664 C C . LEU A 1 88 ? 22.671 11.671 -30.950 1.00 93.94 88 LEU A C 1
ATOM 666 O O . LEU A 1 88 ? 21.828 11.146 -30.232 1.00 93.94 88 LEU A O 1
ATOM 670 N N . TRP A 1 89 ? 23.465 12.654 -30.517 1.00 95.38 89 TRP A N 1
ATOM 671 C CA . TRP A 1 89 ? 23.410 13.181 -29.153 1.00 95.38 89 TRP A CA 1
ATOM 672 C C . TRP A 1 89 ? 22.055 13.802 -28.817 1.00 95.38 89 TRP A C 1
ATOM 674 O O . TRP A 1 89 ? 21.558 13.580 -27.717 1.00 95.38 89 TRP A O 1
ATOM 684 N N . THR A 1 90 ? 21.419 14.525 -29.748 1.00 94.94 90 THR A N 1
ATOM 685 C CA . THR A 1 90 ? 20.066 15.049 -29.503 1.00 94.94 90 THR A CA 1
ATOM 686 C C . THR A 1 90 ? 19.044 13.932 -29.320 1.00 94.94 90 THR A C 1
ATOM 688 O O . THR A 1 90 ? 18.256 13.996 -28.384 1.00 94.94 90 THR A O 1
ATOM 691 N N . TYR A 1 91 ? 19.085 12.877 -30.141 1.00 96.50 91 TYR A N 1
ATOM 692 C CA . TYR A 1 91 ? 18.160 11.752 -29.989 1.00 96.50 91 TYR A CA 1
ATOM 693 C C . TYR A 1 91 ? 18.424 10.949 -28.717 1.00 96.50 91 TYR A C 1
ATOM 695 O O . TYR A 1 91 ? 17.477 10.599 -28.019 1.00 96.50 91 TYR A O 1
ATOM 703 N N . ALA A 1 92 ? 19.693 10.710 -28.382 1.00 96.56 92 ALA A N 1
ATOM 704 C CA . ALA A 1 92 ? 20.073 10.036 -27.147 1.00 96.56 92 ALA A CA 1
ATOM 705 C C . ALA A 1 92 ? 19.608 10.823 -25.914 1.00 96.56 92 ALA A C 1
ATOM 707 O O . ALA A 1 92 ? 19.063 10.232 -24.987 1.00 96.56 92 ALA A O 1
ATOM 708 N N . LEU A 1 93 ? 19.755 12.154 -25.928 1.00 97.06 93 LEU A N 1
ATOM 709 C CA . LEU A 1 93 ? 19.276 13.015 -24.850 1.00 97.06 93 LEU A CA 1
ATOM 710 C C . LEU A 1 93 ? 17.749 12.961 -24.731 1.00 97.06 93 LEU A C 1
ATOM 712 O O . LEU A 1 93 ? 17.237 12.750 -23.638 1.00 97.06 93 LEU A O 1
ATOM 716 N N . THR A 1 94 ? 17.018 13.104 -25.842 1.00 97.62 94 THR A N 1
ATOM 717 C CA . THR A 1 94 ? 15.550 13.036 -25.826 1.00 97.62 94 THR A CA 1
ATOM 718 C C . THR A 1 94 ? 15.060 11.679 -25.330 1.00 97.62 94 THR A C 1
ATOM 720 O O . THR A 1 94 ? 14.204 11.626 -24.450 1.00 97.62 94 THR A O 1
ATOM 723 N N . PHE A 1 95 ? 15.623 10.585 -25.843 1.00 97.75 95 PHE A N 1
ATOM 724 C CA . PHE A 1 95 ? 15.253 9.239 -25.417 1.00 97.75 95 PHE A CA 1
ATOM 725 C C . PHE A 1 95 ? 15.596 9.002 -23.942 1.00 97.75 95 PHE A C 1
ATOM 727 O O . PHE A 1 95 ? 14.769 8.483 -23.197 1.00 97.75 95 PHE A O 1
ATOM 734 N N . GLY A 1 96 ? 16.770 9.458 -23.497 1.00 98.19 96 GLY A N 1
ATOM 735 C CA . GLY A 1 96 ? 17.187 9.396 -22.099 1.00 98.19 96 GLY A CA 1
ATOM 736 C C . GLY A 1 96 ? 16.255 10.174 -21.169 1.00 98.19 96 GLY A C 1
ATOM 737 O O . GLY A 1 96 ? 15.868 9.655 -20.127 1.00 98.19 96 GLY A O 1
ATOM 738 N N . CYS A 1 97 ? 15.824 11.378 -21.559 1.00 97.69 97 CYS A N 1
ATOM 739 C CA . CYS A 1 97 ? 14.856 12.161 -20.790 1.00 97.69 97 CYS A CA 1
ATOM 740 C C . CYS A 1 97 ? 13.500 11.456 -20.679 1.00 97.69 97 CYS A C 1
ATOM 742 O O . CYS A 1 97 ? 12.938 11.400 -19.588 1.00 97.69 97 CYS A O 1
ATOM 744 N N . VAL A 1 98 ? 12.982 10.901 -21.779 1.00 98.12 98 VAL A N 1
ATOM 745 C CA . VAL A 1 98 ? 11.699 10.180 -21.768 1.00 98.12 98 VAL A CA 1
ATOM 746 C C . VAL A 1 98 ? 11.793 8.916 -20.913 1.00 98.12 98 VAL A C 1
ATOM 748 O O . VAL A 1 98 ? 10.935 8.691 -20.064 1.00 98.12 98 VAL A O 1
ATOM 751 N N . ALA A 1 99 ? 12.853 8.122 -21.077 1.00 97.88 99 ALA A N 1
ATOM 752 C CA . ALA A 1 99 ? 13.075 6.924 -20.272 1.00 97.88 99 ALA A CA 1
ATOM 753 C C . ALA A 1 99 ? 13.219 7.263 -18.779 1.00 97.88 99 ALA A C 1
ATOM 755 O O . ALA A 1 99 ? 12.573 6.638 -17.941 1.00 97.88 99 ALA A O 1
ATOM 756 N N . GLY A 1 100 ? 14.003 8.293 -18.447 1.00 97.44 100 GLY A N 1
ATOM 757 C CA . GLY A 1 100 ? 14.163 8.764 -17.072 1.00 97.44 100 GLY A CA 1
ATOM 758 C C . GLY A 1 100 ? 12.844 9.233 -16.458 1.00 97.44 100 GLY A C 1
ATOM 759 O O . GLY A 1 100 ? 12.532 8.865 -15.329 1.00 97.44 100 GLY A O 1
ATOM 760 N N . PHE A 1 101 ? 12.030 9.975 -17.212 1.00 97.38 101 PHE A N 1
ATOM 761 C CA . PHE A 1 101 ? 10.707 10.404 -16.759 1.00 97.38 101 PHE A CA 1
ATOM 762 C C . PHE A 1 101 ? 9.797 9.213 -16.438 1.00 97.38 101 PHE A C 1
ATOM 764 O O . PHE A 1 101 ? 9.185 9.182 -15.373 1.00 97.38 101 PHE A O 1
ATOM 771 N N . ILE A 1 102 ? 9.755 8.204 -17.314 1.00 97.19 102 ILE A N 1
ATOM 772 C CA . ILE A 1 102 ? 8.956 6.988 -17.103 1.00 97.19 102 ILE A CA 1
ATOM 773 C C . ILE A 1 102 ? 9.389 6.264 -15.822 1.00 97.19 102 ILE A C 1
ATOM 775 O O . ILE A 1 102 ? 8.536 5.892 -15.019 1.00 97.19 102 ILE A O 1
ATOM 779 N N . VAL A 1 103 ? 10.697 6.104 -15.602 1.00 96.50 103 VAL A N 1
ATOM 780 C CA . VAL A 1 103 ? 11.234 5.453 -14.395 1.00 96.50 103 VAL A CA 1
ATOM 781 C C . VAL A 1 103 ? 10.834 6.213 -13.130 1.00 96.50 103 VAL A C 1
ATOM 783 O O . VAL A 1 103 ? 10.372 5.598 -12.172 1.00 96.50 103 VAL A O 1
ATOM 786 N N . ILE A 1 104 ? 10.956 7.543 -13.132 1.00 95.50 104 ILE A N 1
ATOM 787 C CA . ILE A 1 104 ? 10.584 8.375 -11.980 1.00 95.50 104 ILE A CA 1
ATOM 788 C C . ILE A 1 104 ? 9.084 8.256 -11.684 1.00 95.50 104 ILE A C 1
ATOM 790 O O . ILE A 1 104 ? 8.705 8.063 -10.530 1.00 95.50 104 ILE A O 1
ATOM 794 N N . VAL A 1 105 ? 8.230 8.332 -12.711 1.00 95.19 105 VAL A N 1
ATOM 795 C CA . VAL A 1 105 ? 6.772 8.217 -12.548 1.00 95.19 105 VAL A CA 1
ATOM 796 C C . VAL A 1 105 ? 6.383 6.838 -12.018 1.00 95.19 105 VAL A C 1
ATOM 798 O O . VAL A 1 105 ? 5.609 6.754 -11.068 1.00 95.19 105 VAL A O 1
ATOM 801 N N . LEU A 1 106 ? 6.938 5.761 -12.584 1.00 92.81 106 LEU A N 1
ATOM 802 C CA . LEU A 1 106 ? 6.689 4.394 -12.117 1.00 92.81 106 LEU A CA 1
ATOM 803 C C . LEU A 1 106 ? 7.123 4.210 -10.661 1.00 92.81 106 LEU A C 1
ATOM 805 O O . LEU A 1 106 ? 6.372 3.634 -9.876 1.00 92.81 106 LEU A O 1
ATOM 809 N N . SER A 1 107 ? 8.300 4.723 -10.295 1.00 88.25 107 SER A N 1
ATOM 810 C CA . SER A 1 107 ? 8.804 4.652 -8.923 1.00 88.25 107 SER A CA 1
ATOM 811 C C . SER A 1 107 ? 7.884 5.394 -7.955 1.00 88.25 107 SER A C 1
ATOM 813 O O . SER A 1 107 ? 7.489 4.834 -6.940 1.00 88.25 107 SER A O 1
ATOM 815 N N . ASN A 1 108 ? 7.492 6.628 -8.283 1.00 88.38 108 ASN A N 1
ATOM 816 C CA . ASN A 1 108 ? 6.634 7.429 -7.414 1.00 88.38 108 ASN A CA 1
ATOM 817 C C . ASN A 1 108 ? 5.231 6.821 -7.259 1.00 88.38 108 ASN A C 1
ATOM 819 O O . ASN A 1 108 ? 4.676 6.812 -6.162 1.00 88.38 108 ASN A O 1
ATOM 823 N N . PHE A 1 109 ? 4.675 6.255 -8.333 1.00 86.88 109 PHE A N 1
ATOM 824 C CA . PHE A 1 109 ? 3.363 5.617 -8.286 1.00 86.88 109 PHE A CA 1
ATOM 825 C C . PHE A 1 109 ? 3.354 4.380 -7.377 1.00 86.88 109 PHE A C 1
ATOM 827 O O . PHE A 1 109 ? 2.414 4.194 -6.610 1.00 86.88 109 PHE A O 1
ATOM 834 N N . GLN A 1 110 ? 4.416 3.564 -7.399 1.00 79.31 110 GLN A N 1
ATOM 835 C CA . GLN A 1 110 ? 4.552 2.401 -6.508 1.00 79.31 110 GLN A CA 1
ATOM 836 C C . GLN A 1 110 ? 4.598 2.769 -5.018 1.00 79.31 110 GLN A C 1
ATOM 838 O O . GLN A 1 110 ? 4.275 1.928 -4.179 1.00 79.31 110 GLN A O 1
ATOM 843 N N . ASP A 1 111 ? 4.999 3.994 -4.678 1.00 72.62 111 ASP A N 1
ATOM 844 C CA . ASP A 1 111 ? 5.029 4.482 -3.295 1.00 72.62 111 ASP A CA 1
ATOM 845 C C . ASP A 1 111 ? 3.673 5.039 -2.836 1.00 72.62 111 ASP A C 1
ATOM 847 O O . ASP A 1 111 ? 3.401 5.086 -1.638 1.00 72.62 111 ASP A O 1
ATOM 851 N N . GLN A 1 112 ? 2.796 5.423 -3.770 1.00 74.56 112 GLN A N 1
ATOM 852 C CA . GLN A 1 112 ? 1.457 5.937 -3.465 1.00 74.56 112 GLN A CA 1
ATOM 853 C C . GLN A 1 112 ? 0.386 4.834 -3.373 1.00 74.56 112 GLN A C 1
ATOM 855 O O . GLN A 1 112 ? -0.716 5.075 -2.875 1.00 74.56 112 GLN A O 1
ATOM 860 N N . LEU A 1 113 ? 0.677 3.619 -3.843 1.00 71.88 113 LEU A N 1
ATOM 861 C CA . LEU A 1 113 ? -0.265 2.508 -3.766 1.00 71.88 113 LEU A CA 1
ATOM 862 C C . LEU A 1 113 ? -0.388 2.001 -2.326 1.00 71.88 113 LEU A C 1
ATOM 864 O O . LEU A 1 113 ? 0.503 1.349 -1.788 1.00 71.88 113 LEU A O 1
ATOM 868 N N . VAL A 1 114 ? -1.537 2.281 -1.716 1.00 68.69 114 VAL A N 1
ATOM 869 C CA . VAL A 1 114 ? -1.943 1.692 -0.441 1.00 68.69 114 VAL A CA 1
ATOM 870 C C . VAL A 1 114 ? -2.416 0.261 -0.717 1.00 68.69 114 VAL A C 1
ATOM 872 O O . VAL A 1 114 ? -3.505 0.048 -1.252 1.00 68.69 114 VAL A O 1
ATOM 875 N N . PHE A 1 115 ? -1.568 -0.722 -0.412 1.00 70.50 115 PHE A N 1
ATOM 876 C CA . PHE A 1 115 ? -1.882 -2.137 -0.608 1.00 70.50 115 PHE A CA 1
ATOM 877 C C . PHE A 1 115 ? -2.825 -2.635 0.488 1.00 70.50 115 PHE A C 1
ATOM 879 O O . PHE A 1 115 ? -2.554 -2.429 1.669 1.00 70.50 115 PHE A O 1
ATOM 886 N N . TYR A 1 116 ? -3.903 -3.308 0.078 1.00 81.31 116 TYR A N 1
ATOM 887 C CA . TYR A 1 116 ? -4.737 -4.104 0.972 1.00 81.31 116 TYR A CA 1
ATOM 888 C C . TYR A 1 116 ? -4.048 -5.438 1.204 1.00 81.31 116 TYR A C 1
ATOM 890 O O . TYR A 1 116 ? -3.839 -6.189 0.251 1.00 81.31 116 TYR A O 1
ATOM 898 N N . ILE A 1 117 ? -3.677 -5.704 2.447 1.00 87.12 117 ILE A N 1
ATOM 899 C CA . ILE A 1 117 ? -2.979 -6.928 2.828 1.00 87.12 117 ILE A CA 1
ATOM 900 C C . ILE A 1 117 ? -3.570 -7.504 4.108 1.00 87.12 117 ILE A C 1
ATOM 902 O O . ILE A 1 117 ? -4.202 -6.793 4.895 1.00 87.12 117 ILE A O 1
ATOM 906 N N . THR A 1 118 ? -3.380 -8.804 4.283 1.00 88.62 118 THR A N 1
ATOM 907 C CA . THR A 1 118 ? -3.724 -9.511 5.516 1.00 88.62 118 THR A CA 1
ATOM 908 C C . THR A 1 118 ? -2.670 -9.237 6.600 1.00 88.62 118 THR A C 1
ATOM 910 O O . THR A 1 118 ? -1.541 -8.861 6.264 1.00 88.62 118 THR A O 1
ATOM 913 N N . PRO A 1 119 ? -3.007 -9.395 7.891 1.00 85.88 119 PRO A N 1
ATOM 914 C CA . PRO A 1 119 ? -2.039 -9.428 8.982 1.00 85.88 119 PRO A CA 1
ATOM 915 C C . PRO A 1 119 ? -0.813 -10.301 8.708 1.00 85.88 119 PRO A C 1
ATOM 917 O O . PRO A 1 119 ? 0.308 -9.812 8.857 1.00 85.88 119 PRO A O 1
ATOM 920 N N . THR A 1 120 ? -0.988 -11.536 8.228 1.00 87.75 120 THR A N 1
ATOM 921 C CA . THR A 1 120 ? 0.146 -12.416 7.905 1.00 87.75 120 THR A CA 1
ATOM 922 C C . THR A 1 120 ? 1.054 -11.815 6.823 1.00 87.75 120 THR A C 1
ATOM 924 O O . THR A 1 120 ? 2.274 -11.749 6.998 1.00 87.75 120 THR A O 1
ATOM 927 N N . ASP A 1 121 ? 0.478 -11.306 5.728 1.00 86.44 121 ASP A N 1
ATOM 928 C CA . ASP A 1 121 ? 1.252 -10.685 4.642 1.00 86.44 121 ASP A CA 1
ATOM 929 C C . ASP A 1 121 ? 1.958 -9.397 5.096 1.00 86.44 121 ASP A C 1
ATOM 931 O O . ASP A 1 121 ? 3.045 -9.065 4.612 1.00 86.44 121 ASP A O 1
ATOM 935 N N . ALA A 1 122 ? 1.341 -8.649 6.014 1.00 85.31 122 ALA A N 1
ATOM 936 C CA . ALA A 1 122 ? 1.891 -7.419 6.569 1.00 85.31 122 ALA A CA 1
ATOM 937 C C . ALA A 1 122 ? 3.175 -7.676 7.361 1.00 85.31 122 ALA A C 1
ATOM 939 O O . ALA A 1 122 ? 4.160 -6.965 7.149 1.00 85.31 122 ALA A O 1
ATOM 940 N N . LEU A 1 123 ? 3.201 -8.721 8.198 1.00 83.56 123 LEU A N 1
ATOM 941 C CA . LEU A 1 123 ? 4.411 -9.123 8.921 1.00 83.56 123 LEU A CA 1
ATOM 942 C C . LEU A 1 123 ? 5.542 -9.498 7.968 1.00 83.56 123 LEU A C 1
ATOM 944 O O . LEU A 1 123 ? 6.670 -9.024 8.121 1.00 83.56 123 LEU A O 1
ATOM 948 N N . GLN A 1 124 ? 5.237 -10.311 6.956 1.00 84.25 124 GLN A N 1
ATOM 949 C CA . GLN A 1 124 ? 6.240 -10.759 5.997 1.00 84.25 124 GLN A CA 1
ATOM 950 C C . GLN A 1 124 ? 6.826 -9.581 5.206 1.00 84.25 124 GLN A C 1
ATOM 952 O O . GLN A 1 124 ? 8.045 -9.441 5.097 1.00 84.25 124 GLN A O 1
ATOM 957 N N . ARG A 1 125 ? 5.975 -8.685 4.692 1.00 80.88 125 ARG A N 1
ATOM 958 C CA . ARG A 1 125 ? 6.435 -7.515 3.928 1.00 80.88 125 ARG A CA 1
ATOM 959 C C . ARG A 1 125 ? 7.201 -6.514 4.780 1.00 80.88 125 ARG A C 1
ATOM 961 O O . ARG A 1 125 ? 8.132 -5.891 4.272 1.00 80.88 125 ARG A O 1
ATOM 968 N N . PHE A 1 126 ? 6.837 -6.365 6.052 1.00 79.88 126 PHE A N 1
ATOM 969 C CA . PHE A 1 126 ? 7.583 -5.534 6.991 1.00 79.88 126 PHE A CA 1
ATOM 970 C C . PHE A 1 126 ? 8.986 -6.101 7.254 1.00 79.88 126 PHE A C 1
ATOM 972 O O . PHE A 1 126 ? 9.953 -5.340 7.284 1.00 79.88 126 PHE A O 1
ATOM 979 N N . ALA A 1 127 ? 9.116 -7.428 7.360 1.00 79.12 127 ALA A N 1
ATOM 980 C CA . ALA A 1 127 ? 10.412 -8.094 7.484 1.00 79.12 127 ALA A CA 1
ATOM 981 C C . ALA A 1 127 ? 11.286 -7.923 6.227 1.00 79.12 127 ALA A C 1
ATOM 983 O O . ALA A 1 127 ? 12.498 -7.748 6.334 1.00 79.12 127 ALA A O 1
ATOM 984 N N . GLU A 1 128 ? 10.679 -7.937 5.037 1.00 78.06 128 GLU A N 1
ATOM 985 C CA . GLU A 1 128 ? 11.392 -7.763 3.766 1.00 78.06 128 GLU A CA 1
ATOM 986 C C . GLU A 1 128 ? 11.786 -6.302 3.485 1.00 78.06 128 GLU A C 1
ATOM 988 O O . GLU A 1 128 ? 12.859 -6.053 2.934 1.00 78.06 128 GLU A O 1
ATOM 993 N N . ASN A 1 129 ? 10.938 -5.325 3.830 1.00 74.50 129 ASN A N 1
ATOM 994 C CA . ASN A 1 129 ? 11.157 -3.908 3.521 1.00 74.50 129 ASN A CA 1
ATOM 995 C C . ASN A 1 129 ? 10.646 -2.965 4.633 1.00 74.50 129 ASN A C 1
ATOM 997 O O . ASN A 1 129 ? 9.563 -2.389 4.504 1.00 74.50 129 ASN A O 1
ATOM 1001 N N . PRO A 1 130 ? 11.466 -2.672 5.660 1.00 70.19 130 PRO A N 1
ATOM 1002 C CA . PRO A 1 130 ? 11.104 -1.779 6.773 1.00 70.19 130 PRO A CA 1
ATOM 1003 C C . PRO A 1 130 ? 11.083 -0.280 6.402 1.00 70.19 130 PRO A C 1
ATOM 1005 O O . PRO A 1 130 ? 10.997 0.590 7.269 1.00 70.19 130 PRO A O 1
ATOM 1008 N N . SER A 1 131 ? 11.238 0.051 5.117 1.00 70.25 131 SER A N 1
ATOM 1009 C CA . SER A 1 131 ? 11.191 1.422 4.596 1.00 70.25 131 SER A CA 1
ATOM 1010 C C . SER A 1 131 ? 9.782 1.850 4.177 1.00 70.25 131 SER A C 1
ATOM 1012 O O . SER A 1 131 ? 9.475 3.043 4.186 1.00 70.25 131 SER A O 1
ATOM 1014 N N . LYS A 1 132 ? 8.912 0.895 3.822 1.00 71.44 132 LYS A N 1
ATOM 1015 C CA . LYS A 1 132 ? 7.519 1.151 3.444 1.00 71.44 132 LYS A CA 1
ATOM 1016 C C . LYS A 1 132 ? 6.632 0.796 4.622 1.00 71.44 132 LYS A C 1
ATOM 1018 O O . LYS A 1 132 ? 6.245 -0.349 4.759 1.00 71.44 132 LYS A O 1
ATOM 1023 N N . ASN A 1 133 ? 6.311 1.781 5.460 1.00 74.44 133 ASN A N 1
ATOM 1024 C CA . ASN A 1 133 ? 5.608 1.513 6.721 1.00 74.44 133 ASN A CA 1
ATOM 1025 C C . ASN A 1 133 ? 4.109 1.790 6.664 1.00 74.44 133 ASN A C 1
ATOM 1027 O O . ASN A 1 133 ? 3.410 1.403 7.589 1.00 74.44 133 ASN A O 1
ATOM 1031 N N . ARG A 1 134 ? 3.602 2.447 5.613 1.00 83.81 134 ARG A N 1
ATOM 1032 C CA . ARG A 1 134 ? 2.171 2.740 5.476 1.00 83.81 134 ARG A CA 1
ATOM 1033 C C . ARG A 1 134 ? 1.453 1.556 4.840 1.00 83.81 134 ARG A C 1
ATOM 1035 O O . ARG A 1 134 ? 1.674 1.269 3.665 1.00 83.81 134 ARG A O 1
ATOM 1042 N N . PHE A 1 135 ? 0.563 0.924 5.592 1.00 86.38 135 PHE A N 1
ATOM 1043 C CA . PHE A 1 135 ? -0.201 -0.230 5.130 1.00 86.38 135 PHE A CA 1
ATOM 1044 C C . PHE A 1 135 ? -1.686 -0.051 5.389 1.00 86.38 135 PHE A C 1
ATOM 1046 O O . PHE A 1 135 ? -2.090 0.628 6.333 1.00 86.38 135 PHE A O 1
ATOM 1053 N N . ARG A 1 136 ? -2.493 -0.693 4.542 1.00 89.31 136 ARG A N 1
ATOM 1054 C CA . ARG A 1 136 ? -3.918 -0.869 4.781 1.00 89.31 136 ARG A CA 1
ATOM 1055 C C . ARG A 1 136 ? -4.189 -2.339 5.026 1.00 89.31 136 ARG A C 1
ATOM 1057 O O . ARG A 1 136 ? -4.176 -3.157 4.111 1.00 89.31 136 ARG A O 1
ATOM 1064 N N . LEU A 1 137 ? -4.390 -2.657 6.287 1.00 89.81 137 LEU A N 1
ATOM 1065 C CA . LEU A 1 137 ? -4.595 -4.004 6.766 1.00 89.81 137 LEU A CA 1
ATOM 1066 C C . LEU A 1 137 ? -6.091 -4.299 6.844 1.00 89.81 137 LEU A C 1
ATOM 1068 O O . LEU A 1 137 ? -6.862 -3.487 7.351 1.00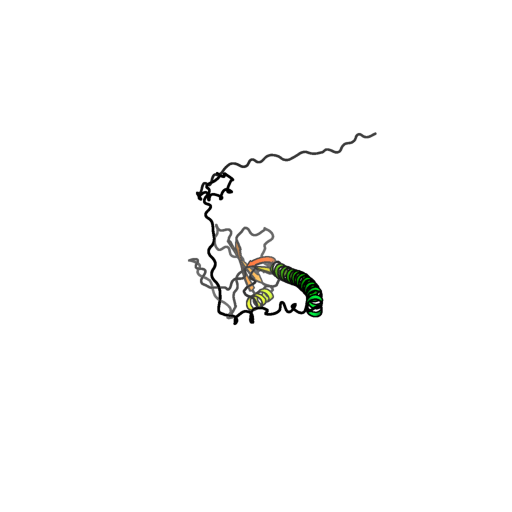 89.81 137 LEU A O 1
ATOM 1072 N N . GLY A 1 138 ? -6.506 -5.450 6.327 1.00 91.56 138 GLY A N 1
ATOM 1073 C CA . GLY A 1 138 ? -7.869 -5.957 6.471 1.00 91.56 138 GLY A CA 1
ATOM 1074 C C . GLY A 1 138 ? -7.879 -7.242 7.286 1.00 91.56 138 GLY A C 1
ATOM 1075 O O . GLY A 1 138 ? -7.071 -8.127 7.028 1.00 91.56 138 GLY A O 1
ATOM 1076 N N . GLY A 1 139 ? -8.802 -7.359 8.236 1.00 92.62 139 GLY A N 1
ATOM 1077 C CA . GLY A 1 139 ? -8.942 -8.556 9.064 1.00 92.62 139 GLY A CA 1
ATOM 1078 C C . GLY A 1 139 ? -10.170 -8.492 9.962 1.00 92.62 139 GLY A C 1
ATOM 1079 O O . GLY A 1 139 ? -10.995 -7.591 9.837 1.00 92.62 139 GLY A O 1
ATOM 1080 N N . LEU A 1 140 ? -10.311 -9.463 10.850 1.00 93.31 140 LEU A N 1
ATOM 1081 C CA . LEU A 1 140 ? -11.375 -9.548 11.844 1.00 93.31 140 LEU A CA 1
ATOM 1082 C C . LEU A 1 140 ? -10.899 -8.938 13.160 1.00 93.31 140 LEU A C 1
ATOM 1084 O O . LEU A 1 140 ? -9.748 -9.121 13.541 1.00 93.31 140 LEU A O 1
ATOM 1088 N N . VAL A 1 141 ? -11.775 -8.240 13.877 1.00 94.50 141 VAL A N 1
ATOM 1089 C CA . VAL A 1 141 ? -11.467 -7.806 15.249 1.00 94.50 141 VAL A CA 1
ATOM 1090 C C . VAL A 1 141 ? -11.651 -8.987 16.188 1.00 94.50 141 VAL A C 1
ATOM 1092 O O . VAL A 1 141 ? -12.737 -9.569 16.234 1.00 94.50 141 VAL A O 1
ATOM 1095 N N . LEU A 1 142 ? -10.612 -9.322 16.949 1.00 93.75 142 LEU A N 1
ATOM 1096 C CA . LEU A 1 142 ? -10.668 -10.408 17.921 1.00 93.75 142 LEU A CA 1
ATOM 1097 C C . LEU A 1 142 ? -11.672 -10.074 19.039 1.00 93.75 142 LEU A C 1
ATOM 1099 O O . LEU A 1 142 ? -11.686 -8.956 19.564 1.00 93.75 142 LEU A O 1
ATOM 1103 N N . GLU A 1 143 ? -12.510 -11.040 19.411 1.00 91.12 143 GLU A N 1
ATOM 1104 C CA . GLU A 1 143 ? -13.499 -10.880 20.483 1.00 91.12 143 GLU A CA 1
ATOM 1105 C C . GLU A 1 143 ? -12.831 -10.611 21.839 1.00 91.12 143 GLU A C 1
ATOM 1107 O O . GLU A 1 143 ? -11.825 -11.228 22.188 1.00 91.12 143 GLU A O 1
ATOM 1112 N N . GLY A 1 144 ? -13.368 -9.654 22.598 1.00 89.56 144 GLY A N 1
ATOM 1113 C CA . GLY A 1 144 ? -12.827 -9.207 23.882 1.00 89.56 144 GLY A CA 1
ATOM 1114 C C . GLY A 1 144 ? -11.486 -8.467 23.813 1.00 89.56 144 GLY A C 1
ATOM 1115 O O . GLY A 1 144 ? -10.905 -8.190 24.861 1.00 89.56 144 GLY A O 1
ATOM 1116 N N . SER A 1 145 ? -10.974 -8.150 22.616 1.00 89.06 145 SER A N 1
ATOM 1117 C CA . SER A 1 145 ? -9.678 -7.471 22.452 1.00 89.06 145 SER A CA 1
ATOM 1118 C C . SER A 1 145 ? -9.748 -5.945 22.521 1.00 89.06 145 SER A C 1
ATOM 1120 O O . SER A 1 145 ? -8.706 -5.296 22.569 1.00 89.06 145 SER A O 1
ATOM 1122 N N . VAL A 1 146 ? -10.951 -5.362 22.514 1.00 89.19 146 VAL A N 1
ATOM 1123 C CA . VAL A 1 146 ? -11.138 -3.907 22.479 1.00 89.19 146 VAL A CA 1
ATOM 1124 C C . VAL A 1 146 ? -10.919 -3.322 23.876 1.00 89.19 146 VAL A C 1
ATOM 1126 O O . VAL A 1 146 ? -11.766 -3.432 24.763 1.00 89.19 146 VAL A O 1
ATOM 1129 N N . VAL A 1 147 ? -9.782 -2.659 24.070 1.00 87.56 147 VAL A N 1
ATOM 1130 C CA . VAL A 1 147 ? -9.371 -2.044 25.335 1.00 87.56 147 VAL A CA 1
ATOM 1131 C C . VAL A 1 147 ? -9.350 -0.525 25.198 1.00 87.56 147 VAL A C 1
ATOM 1133 O O . VAL A 1 147 ? -8.861 0.029 24.217 1.00 87.56 147 VAL A O 1
ATOM 1136 N N . HIS A 1 148 ? -9.874 0.151 26.219 1.00 85.19 148 HIS A N 1
ATOM 1137 C CA . HIS A 1 148 ? -9.811 1.604 26.356 1.00 85.19 148 HIS A CA 1
ATOM 1138 C C . HIS A 1 148 ? -8.759 1.928 27.430 1.00 85.19 148 HIS A C 1
ATOM 1140 O O . HIS A 1 148 ? -9.030 1.701 28.614 1.00 85.19 148 HIS A O 1
ATOM 1146 N N . PRO A 1 149 ? -7.562 2.431 27.074 1.00 78.38 149 PRO A N 1
ATOM 1147 C CA . PRO A 1 149 ? -6.500 2.710 28.044 1.00 78.38 149 PRO A CA 1
ATOM 1148 C C . PRO A 1 149 ? -6.871 3.799 29.058 1.00 78.38 149 PRO A C 1
ATOM 1150 O O . PRO A 1 149 ? -6.381 3.796 30.187 1.00 78.38 149 PRO A O 1
ATOM 1153 N N . SER A 1 150 ? -7.746 4.737 28.684 1.00 77.75 150 SER A N 1
ATOM 1154 C CA . SER A 1 150 ? -8.234 5.778 29.586 1.00 77.75 150 SER A CA 1
ATOM 1155 C C . SER A 1 150 ? -9.699 6.106 29.319 1.00 77.75 150 SER A C 1
ATOM 1157 O O . SER A 1 150 ? -10.110 6.261 28.177 1.00 77.75 150 SER A O 1
ATOM 1159 N N . ALA A 1 151 ? -10.491 6.295 30.377 1.00 71.00 151 ALA A N 1
ATOM 1160 C CA . ALA A 1 151 ? -11.913 6.640 30.260 1.00 71.00 151 ALA A CA 1
ATOM 1161 C C . ALA A 1 151 ? -12.172 8.046 29.672 1.00 71.00 151 ALA A C 1
ATOM 1163 O O . ALA A 1 151 ? -13.312 8.381 29.359 1.00 71.00 151 ALA A O 1
ATOM 1164 N N . SER A 1 152 ? -11.132 8.882 29.564 1.00 74.56 152 SER A N 1
ATOM 1165 C CA . SER A 1 152 ? -11.225 10.268 29.091 1.00 74.56 152 SER A CA 1
ATOM 1166 C C . SER A 1 152 ? -10.439 10.537 27.802 1.00 74.56 152 SER A C 1
ATOM 1168 O O . SER A 1 152 ? -10.538 11.653 27.287 1.00 74.56 152 SER A O 1
ATOM 1170 N N . SER A 1 153 ? -9.651 9.581 27.292 1.00 74.75 153 SER A N 1
ATOM 1171 C CA . SER A 1 153 ? -8.935 9.738 26.020 1.00 74.75 153 SER A CA 1
ATOM 1172 C C . SER A 1 153 ? -9.711 9.070 24.880 1.00 74.75 153 SER A C 1
ATOM 1174 O O . SER A 1 153 ? -10.384 8.065 25.099 1.00 74.75 153 SER A O 1
ATOM 1176 N N . PRO A 1 154 ? -9.631 9.602 23.650 1.00 81.75 154 PRO A N 1
ATOM 1177 C CA . PRO A 1 154 ? -10.170 8.941 22.465 1.00 81.75 154 PRO A CA 1
ATOM 1178 C C . PRO A 1 154 ? -9.242 7.821 21.953 1.00 81.75 154 PRO A C 1
ATOM 1180 O O . PRO A 1 154 ? -9.313 7.468 20.784 1.00 81.75 154 PRO A O 1
ATOM 1183 N N . GLU A 1 155 ? -8.330 7.299 22.773 1.00 86.81 155 GLU A N 1
ATOM 1184 C CA . GLU A 1 155 ? -7.396 6.245 22.365 1.00 86.81 155 GLU A CA 1
ATOM 1185 C C . GLU A 1 155 ? -8.013 4.866 22.601 1.00 86.81 155 GLU A C 1
ATOM 1187 O O . GLU A 1 155 ? -8.632 4.618 23.636 1.00 86.81 155 GLU A O 1
ATOM 1192 N N . MET A 1 156 ? -7.820 3.967 21.642 1.00 87.94 156 MET A N 1
ATOM 1193 C CA . MET A 1 156 ? -8.364 2.614 21.633 1.00 87.94 156 MET A CA 1
ATOM 1194 C C . MET A 1 156 ? -7.305 1.631 21.171 1.00 87.94 156 MET A C 1
ATOM 1196 O O . MET A 1 156 ? -6.571 1.897 20.219 1.00 87.94 156 MET A O 1
ATOM 1200 N N . GLU A 1 157 ? -7.282 0.464 21.794 1.00 90.94 157 GLU A N 1
ATOM 1201 C CA . GLU A 1 157 ? -6.440 -0.647 21.376 1.00 90.94 157 GLU A CA 1
ATOM 1202 C C . GLU A 1 157 ? -7.326 -1.837 21.043 1.00 90.94 157 GLU A C 1
ATOM 1204 O O . GLU A 1 157 ? -8.267 -2.140 21.774 1.00 90.94 157 GLU A O 1
ATOM 1209 N N . PHE A 1 158 ? -7.063 -2.498 19.924 1.00 92.38 158 PHE A N 1
ATOM 1210 C CA . PHE A 1 158 ? -7.765 -3.722 19.552 1.00 92.38 158 PHE A CA 1
ATOM 1211 C C . PHE A 1 158 ? -6.861 -4.614 18.715 1.00 92.38 158 PHE A C 1
ATOM 1213 O O . PHE A 1 158 ? -5.922 -4.141 18.073 1.00 92.38 158 PHE A O 1
ATOM 1220 N N . VAL A 1 159 ? -7.142 -5.913 18.714 1.00 93.06 159 VAL A N 1
ATOM 1221 C CA . VAL A 1 159 ? -6.364 -6.886 17.946 1.00 93.06 159 VAL A CA 1
ATOM 1222 C C . VAL A 1 159 ? -7.111 -7.216 16.663 1.00 93.06 159 VAL A C 1
ATOM 1224 O O . VAL A 1 159 ? -8.302 -7.535 16.691 1.00 93.06 159 VAL A O 1
ATOM 1227 N N . VAL A 1 160 ? -6.406 -7.134 15.536 1.00 93.25 160 VAL A N 1
ATOM 1228 C CA . VAL A 1 160 ? -6.914 -7.564 14.233 1.00 93.25 160 VAL A CA 1
ATOM 1229 C C . VAL A 1 160 ? -6.235 -8.866 13.837 1.00 93.25 160 VAL A C 1
ATOM 1231 O O . VAL A 1 160 ? -5.010 -8.955 13.852 1.00 93.25 160 VAL A O 1
ATOM 1234 N N . THR A 1 161 ? -7.045 -9.851 13.463 1.00 92.38 161 THR A N 1
ATOM 1235 C CA . THR A 1 161 ? -6.623 -11.208 13.121 1.00 92.38 161 THR A CA 1
ATOM 1236 C C . THR A 1 161 ? -7.170 -11.640 11.765 1.00 92.38 161 THR A C 1
ATOM 1238 O O . THR A 1 161 ? -8.269 -11.258 11.362 1.00 92.38 161 THR A O 1
ATOM 1241 N N . ASP A 1 162 ? -6.418 -12.459 11.045 1.00 91.81 162 ASP A N 1
ATOM 1242 C CA . ASP A 1 162 ? -6.875 -13.220 9.875 1.00 91.81 162 ASP A CA 1
ATOM 1243 C C . ASP A 1 162 ? -7.037 -14.716 10.179 1.00 91.81 162 ASP A C 1
ATOM 1245 O O . ASP A 1 162 ? -7.113 -15.528 9.257 1.00 91.81 162 ASP A O 1
ATOM 1249 N N . LEU A 1 163 ? -7.145 -15.068 11.469 1.00 89.38 163 LEU A N 1
ATOM 1250 C CA . LEU A 1 163 ? -7.167 -16.433 12.013 1.00 89.38 163 LEU A CA 1
ATOM 1251 C C . LEU A 1 163 ? -5.810 -17.154 11.978 1.00 89.38 163 LEU A C 1
ATOM 1253 O O . LEU A 1 163 ? -5.733 -18.307 12.403 1.00 89.38 163 LEU A O 1
ATOM 1257 N N . ILE A 1 164 ? -4.757 -16.505 11.476 1.00 88.56 164 ILE A N 1
ATOM 1258 C CA . ILE A 1 164 ? -3.397 -17.052 11.414 1.00 88.56 164 ILE A CA 1
ATOM 1259 C C . ILE A 1 164 ? -2.450 -16.186 12.242 1.00 88.56 164 ILE A C 1
ATOM 1261 O O . ILE A 1 164 ? -1.606 -16.713 12.963 1.00 88.56 164 ILE A O 1
ATOM 1265 N N . THR A 1 165 ? -2.570 -14.866 12.126 1.00 88.81 165 THR A N 1
ATOM 1266 C CA . THR A 1 165 ? -1.675 -13.894 12.748 1.00 88.81 165 THR A CA 1
ATOM 1267 C C . THR A 1 165 ? -2.464 -12.768 13.395 1.00 88.81 165 THR A C 1
ATOM 1269 O O . THR A 1 165 ? -3.393 -12.222 12.799 1.00 88.81 165 THR A O 1
ATOM 1272 N N . ASP A 1 166 ? -2.021 -12.372 14.584 1.00 90.88 166 ASP A N 1
ATOM 1273 C CA . ASP A 1 166 ? -2.647 -11.328 15.380 1.00 90.88 166 ASP A CA 1
ATOM 1274 C C . ASP A 1 166 ? -1.764 -10.072 15.393 1.00 90.88 166 ASP A C 1
ATOM 1276 O O . ASP A 1 166 ? -0.569 -10.130 15.676 1.00 90.88 166 ASP A O 1
ATOM 1280 N N . ILE A 1 167 ? -2.348 -8.913 15.076 1.00 89.94 167 ILE A N 1
ATOM 1281 C CA . ILE A 1 167 ? -1.657 -7.617 15.109 1.00 89.94 167 ILE A CA 1
ATOM 1282 C C . ILE A 1 167 ? -2.406 -6.670 16.040 1.00 89.94 167 ILE A C 1
ATOM 1284 O O . ILE A 1 167 ? -3.610 -6.446 15.886 1.00 89.94 167 ILE A O 1
ATOM 1288 N N . LEU A 1 168 ? -1.682 -6.083 16.996 1.00 91.00 168 LEU A N 1
ATOM 1289 C CA . LEU A 1 168 ? -2.228 -5.073 17.897 1.00 91.00 168 LEU A CA 1
ATOM 1290 C C . LEU A 1 168 ? -2.269 -3.713 17.186 1.00 91.00 168 LEU A C 1
ATOM 1292 O O . LEU A 1 168 ? -1.258 -3.204 16.705 1.00 91.00 168 LEU A O 1
ATOM 1296 N N . VAL A 1 169 ? -3.455 -3.119 17.132 1.00 92.00 169 VAL A N 1
ATOM 1297 C CA . VAL A 1 169 ? -3.718 -1.832 16.489 1.00 92.00 169 VAL A CA 1
ATOM 1298 C C . VAL A 1 169 ? -3.969 -0.779 17.557 1.00 92.00 169 VAL A C 1
ATOM 1300 O O . VAL A 1 169 ? -4.787 -0.992 18.455 1.00 92.00 169 VAL A O 1
ATOM 1303 N N . ARG A 1 170 ? -3.310 0.377 17.433 1.00 90.50 170 ARG A N 1
ATOM 1304 C CA . ARG A 1 170 ? -3.578 1.556 18.262 1.00 90.50 170 ARG A CA 1
ATOM 1305 C C . ARG A 1 170 ? -4.286 2.617 17.434 1.00 90.50 170 ARG A C 1
ATOM 1307 O O . ARG A 1 170 ? -3.722 3.189 16.507 1.00 90.50 170 ARG A O 1
ATOM 1314 N N . TYR A 1 171 ? -5.530 2.900 17.790 1.00 90.38 171 TYR A N 1
ATOM 1315 C CA . TYR A 1 171 ? -6.353 3.887 17.111 1.00 90.38 171 TYR A CA 1
ATOM 1316 C C . TYR A 1 171 ? -6.585 5.111 17.995 1.00 90.38 171 TYR A C 1
ATOM 1318 O O . TYR A 1 171 ? -6.975 4.993 19.153 1.00 90.38 171 TYR A O 1
ATOM 1326 N N . GLU A 1 172 ? -6.379 6.296 17.428 1.00 88.88 172 GLU A N 1
ATOM 1327 C CA . GLU A 1 172 ? -6.683 7.574 18.069 1.00 88.88 172 GLU A CA 1
ATOM 1328 C C . GLU A 1 172 ? -7.922 8.182 17.401 1.00 88.88 172 GLU A C 1
ATOM 1330 O O . GLU A 1 172 ? -7.891 8.589 16.238 1.00 88.88 172 GLU A O 1
ATOM 1335 N N . GLY A 1 173 ? -9.033 8.234 18.131 1.00 86.44 173 GLY A N 1
ATOM 1336 C CA . GLY A 1 173 ? -10.286 8.821 17.676 1.00 86.44 173 GLY A CA 1
ATOM 1337 C C . GLY A 1 173 ? -11.519 8.057 18.148 1.00 86.44 173 GLY A C 1
ATOM 1338 O O . GLY A 1 173 ? -11.462 7.032 18.820 1.00 86.44 173 GLY A O 1
ATOM 1339 N N . SER A 1 174 ? -12.690 8.543 17.748 1.00 85.62 174 SER A N 1
ATOM 1340 C CA . SER A 1 174 ? -13.936 7.813 17.978 1.00 85.62 174 SER A CA 1
ATOM 1341 C C . SER A 1 174 ? -14.085 6.684 16.958 1.00 85.62 174 SER A C 1
ATOM 1343 O O . SER A 1 174 ? -13.985 6.915 15.749 1.00 85.62 174 SER A O 1
ATOM 1345 N N . LEU A 1 175 ? -14.327 5.465 17.442 1.00 86.81 175 LEU A N 1
ATOM 1346 C CA . LEU A 1 175 ? -14.685 4.331 16.594 1.00 86.81 175 LEU A CA 1
ATOM 1347 C C . LEU A 1 175 ? -16.095 4.556 16.012 1.00 86.81 175 LEU A C 1
ATOM 1349 O O . LEU A 1 175 ? -16.992 4.990 16.739 1.00 86.81 175 LEU A O 1
ATOM 1353 N N . PRO A 1 176 ? -16.319 4.288 14.714 1.00 86.25 176 PRO A N 1
ATOM 1354 C CA . PRO A 1 176 ? -17.658 4.321 14.132 1.00 86.25 176 PRO A CA 1
ATOM 1355 C C . PRO A 1 176 ? -18.598 3.330 14.831 1.00 86.25 176 PRO A C 1
ATOM 1357 O O . PRO A 1 176 ? -18.164 2.267 15.259 1.00 86.25 176 PRO A O 1
ATOM 1360 N N . ASP A 1 177 ? -19.904 3.605 14.851 1.00 86.75 177 ASP A N 1
ATOM 1361 C CA . ASP A 1 177 ? -20.906 2.724 15.490 1.00 86.75 177 ASP A CA 1
ATOM 1362 C C . ASP A 1 177 ? -21.022 1.325 14.833 1.00 86.75 177 ASP A C 1
ATOM 1364 O O . ASP A 1 177 ? -21.555 0.377 15.412 1.00 86.75 177 ASP A O 1
ATOM 1368 N N . LEU A 1 178 ? -20.486 1.184 13.615 1.00 88.75 178 LEU A N 1
ATOM 1369 C CA . LEU A 1 178 ? -20.375 -0.089 12.898 1.00 88.75 178 LEU A CA 1
ATOM 1370 C C . LEU A 1 178 ? -19.192 -0.949 13.361 1.00 88.75 178 LEU A C 1
ATOM 1372 O O . LEU A 1 178 ? -19.123 -2.121 13.000 1.00 88.75 178 LEU A O 1
ATOM 1376 N N . PHE A 1 179 ? -18.255 -0.389 14.127 1.00 91.50 179 PHE A N 1
ATOM 1377 C CA . PHE A 1 179 ? -17.141 -1.151 14.666 1.00 91.50 179 PHE A CA 1
ATOM 1378 C C . PHE A 1 179 ? -17.632 -2.051 15.798 1.00 91.50 179 PHE A C 1
ATOM 1380 O O . PHE A 1 179 ? -18.153 -1.580 16.812 1.00 91.50 179 PHE A O 1
ATOM 1387 N N . ARG A 1 180 ? -17.465 -3.358 15.611 1.00 91.31 180 ARG A N 1
ATOM 1388 C CA . ARG A 1 180 ? -17.847 -4.398 16.563 1.00 91.31 180 ARG A CA 1
ATOM 1389 C C . ARG A 1 180 ? -16.801 -5.503 16.534 1.00 91.31 180 ARG A C 1
ATOM 1391 O O . ARG A 1 180 ? -16.172 -5.754 15.508 1.00 91.31 180 ARG A O 1
ATOM 1398 N N . GLU A 1 181 ? -16.660 -6.179 17.659 1.00 92.19 181 GLU A N 1
ATOM 1399 C CA . GLU A 1 181 ? -15.890 -7.413 17.762 1.00 92.19 181 GLU A CA 1
ATOM 1400 C C . GLU A 1 181 ? -16.470 -8.497 16.834 1.00 92.19 181 GLU A C 1
ATOM 1402 O O . GLU A 1 181 ? -17.662 -8.477 16.499 1.00 92.19 181 GLU A O 1
ATOM 1407 N N . GLY A 1 182 ? -15.618 -9.398 16.343 1.00 91.00 182 GLY A N 1
ATOM 1408 C CA . GLY A 1 182 ? -16.004 -10.476 15.426 1.00 91.00 182 GLY A CA 1
ATOM 1409 C C . GLY A 1 182 ? -16.362 -10.026 14.002 1.00 91.00 182 GLY A C 1
ATOM 1410 O O . GLY A 1 182 ? -16.694 -10.860 13.161 1.00 91.00 182 GLY A O 1
ATOM 1411 N N . HIS A 1 183 ? -16.295 -8.725 13.698 1.00 91.88 183 HIS A N 1
ATOM 1412 C CA . HIS A 1 183 ? -16.572 -8.187 12.366 1.00 91.88 183 HIS A CA 1
ATOM 1413 C C . HIS A 1 183 ? -15.285 -7.872 11.602 1.00 91.88 183 HIS A C 1
ATOM 1415 O O . HIS A 1 183 ? -14.232 -7.605 12.185 1.00 91.88 183 HIS A O 1
ATOM 1421 N N . SER A 1 184 ? -15.386 -7.873 10.271 1.00 91.94 184 SER A N 1
ATOM 1422 C CA . SER A 1 184 ? -14.293 -7.466 9.393 1.00 91.94 184 SER A CA 1
ATOM 1423 C C . SER A 1 184 ? -14.082 -5.957 9.449 1.00 91.94 184 SER A C 1
ATOM 1425 O O . SER A 1 184 ? -15.018 -5.187 9.217 1.00 91.94 184 SER A O 1
ATOM 1427 N N . VAL A 1 185 ? -12.844 -5.540 9.669 1.00 92.50 185 VAL A N 1
ATOM 1428 C CA . VAL A 1 185 ? -12.416 -4.146 9.679 1.00 92.50 185 VAL A CA 1
ATOM 1429 C C . VAL A 1 185 ? -11.259 -3.942 8.719 1.00 92.50 185 VAL A C 1
ATOM 1431 O O . VAL A 1 185 ? -10.529 -4.868 8.365 1.00 92.50 185 VAL A O 1
ATOM 1434 N N . VAL A 1 186 ? -11.098 -2.695 8.291 1.00 91.62 186 VAL A N 1
ATOM 1435 C CA . VAL A 1 186 ? -9.946 -2.270 7.506 1.00 91.62 186 VAL A CA 1
ATOM 1436 C C . VAL A 1 186 ? -9.304 -1.100 8.224 1.00 91.62 186 VAL A C 1
ATOM 1438 O O . VAL A 1 186 ? -9.954 -0.082 8.453 1.00 91.62 186 VAL A O 1
ATOM 1441 N N . VAL A 1 187 ? -8.032 -1.257 8.560 1.00 91.12 187 VAL A N 1
ATOM 1442 C CA . VAL A 1 187 ? -7.223 -0.274 9.271 1.00 91.12 187 VAL A CA 1
ATOM 1443 C C . VAL A 1 187 ? -6.166 0.250 8.314 1.00 91.12 187 VAL A C 1
ATOM 1445 O O . VAL A 1 187 ? -5.557 -0.517 7.577 1.00 91.12 187 VAL A O 1
ATOM 1448 N N . GLU A 1 188 ? -5.941 1.557 8.303 1.00 89.38 188 GLU A N 1
ATOM 1449 C CA . GLU A 1 188 ? -4.818 2.168 7.597 1.00 89.38 188 GLU A CA 1
ATOM 1450 C C . GLU A 1 188 ? -3.913 2.842 8.623 1.00 89.38 188 GLU A C 1
ATOM 1452 O O . GLU A 1 188 ? -4.388 3.646 9.423 1.00 89.38 188 GLU A O 1
ATOM 1457 N N . GLY A 1 189 ? -2.624 2.512 8.612 1.00 88.88 189 GLY A N 1
ATOM 1458 C CA . GLY A 1 189 ? -1.707 2.958 9.656 1.00 88.88 189 GLY A CA 1
ATOM 1459 C C . GLY A 1 189 ? -0.247 2.726 9.310 1.00 88.88 189 GLY A C 1
ATOM 1460 O O . GLY A 1 189 ? 0.101 2.464 8.151 1.00 88.88 189 GLY A O 1
ATOM 1461 N N . PHE A 1 190 ? 0.607 2.854 10.326 1.00 86.94 190 PHE A N 1
ATOM 1462 C CA . PHE A 1 190 ? 2.043 2.661 10.187 1.00 86.94 190 PHE A CA 1
ATOM 1463 C C . PHE A 1 190 ? 2.511 1.491 11.038 1.00 86.94 190 PHE A C 1
ATOM 1465 O O . PHE A 1 190 ? 2.431 1.570 12.257 1.00 86.94 190 PHE A O 1
ATOM 1472 N N . LEU A 1 191 ? 3.092 0.465 10.414 1.00 86.19 191 LEU A N 1
ATOM 1473 C CA . LEU A 1 191 ? 3.699 -0.629 11.171 1.00 86.19 191 LEU A CA 1
ATOM 1474 C C . LEU A 1 191 ? 4.941 -0.135 11.912 1.00 86.19 191 LEU A C 1
ATOM 1476 O O . LEU A 1 191 ? 5.844 0.469 11.323 1.00 86.19 191 LEU A O 1
ATOM 1480 N N . ARG A 1 192 ? 4.991 -0.411 13.212 1.00 84.56 192 ARG A N 1
ATOM 1481 C CA . ARG A 1 192 ? 6.146 -0.178 14.076 1.00 84.56 192 ARG A CA 1
ATOM 1482 C C . ARG A 1 192 ? 6.530 -1.477 14.770 1.00 84.56 192 ARG A C 1
ATOM 1484 O O . ARG A 1 192 ? 5.636 -2.208 15.187 1.00 84.56 192 ARG A O 1
ATOM 1491 N N . PRO A 1 193 ? 7.830 -1.754 14.949 1.00 80.56 193 PRO A N 1
ATOM 1492 C CA . PRO A 1 193 ? 8.247 -2.858 15.798 1.00 80.56 193 PRO A CA 1
ATOM 1493 C C . PRO A 1 193 ? 7.747 -2.608 17.221 1.00 80.56 193 PRO A C 1
ATOM 1495 O O . PRO A 1 193 ? 7.794 -1.476 17.713 1.00 80.56 193 PRO A O 1
ATOM 1498 N N . PHE A 1 194 ? 7.267 -3.658 17.877 1.00 72.56 194 PHE A N 1
ATOM 1499 C CA . PHE A 1 194 ? 6.900 -3.618 19.283 1.00 72.56 194 PHE A CA 1
ATOM 1500 C C . PHE A 1 194 ? 8.174 -3.467 20.119 1.00 72.56 194 PHE A C 1
ATOM 1502 O O . PHE A 1 194 ? 8.811 -4.443 20.511 1.00 72.56 194 PHE A O 1
ATOM 1509 N N . SER A 1 195 ? 8.587 -2.227 20.371 1.00 65.88 195 SER A N 1
ATOM 1510 C CA . SER A 1 195 ? 9.560 -1.933 21.413 1.00 65.88 195 SER A CA 1
ATOM 1511 C C . SER A 1 195 ? 8.805 -1.718 22.720 1.00 65.88 195 SER A C 1
ATOM 1513 O O . SER A 1 195 ? 7.976 -0.817 22.841 1.00 65.88 195 SER A O 1
ATOM 1515 N N . ALA A 1 196 ? 9.116 -2.534 23.727 1.00 58.03 196 ALA A N 1
ATOM 1516 C CA . ALA A 1 196 ? 8.543 -2.455 25.073 1.00 58.03 196 ALA A CA 1
ATOM 1517 C C . ALA A 1 196 ? 8.904 -1.157 25.841 1.00 58.03 196 ALA A C 1
ATOM 1519 O O . ALA A 1 196 ? 8.660 -1.058 27.040 1.00 58.03 196 ALA A O 1
ATOM 1520 N N . ASP A 1 197 ? 9.451 -0.149 25.155 1.00 50.66 197 ASP A N 1
ATOM 1521 C CA . ASP A 1 197 ? 9.946 1.109 25.717 1.00 50.66 197 ASP A CA 1
ATOM 1522 C C . ASP A 1 197 ? 8.966 2.285 25.553 1.00 50.66 197 ASP A C 1
ATOM 1524 O O . ASP A 1 197 ? 9.313 3.432 25.849 1.00 50.66 197 ASP A O 1
ATOM 1528 N N . VAL A 1 198 ? 7.719 2.044 25.128 1.00 54.12 198 VAL A N 1
ATOM 1529 C CA . VAL A 1 198 ? 6.653 3.061 25.205 1.00 54.12 198 VAL A CA 1
ATOM 1530 C C . VAL A 1 198 ? 6.166 3.148 26.655 1.00 54.12 198 VAL A C 1
ATOM 1532 O O . VAL A 1 198 ? 5.133 2.612 27.045 1.00 54.12 198 VAL A O 1
ATOM 1535 N N . ASN A 1 199 ? 6.983 3.813 27.469 1.00 42.41 199 ASN A N 1
ATOM 1536 C CA . ASN A 1 199 ? 6.755 4.134 28.871 1.00 42.41 199 ASN A CA 1
ATOM 1537 C C . ASN A 1 199 ? 5.497 5.009 29.035 1.00 42.41 199 ASN A C 1
ATOM 1539 O O . ASN A 1 199 ? 5.553 6.235 28.944 1.00 42.41 199 ASN A O 1
ATOM 1543 N N . GLY A 1 200 ? 4.363 4.373 29.319 1.00 40.38 200 GLY A N 1
ATOM 1544 C CA . GLY A 1 200 ? 3.302 4.941 30.144 1.00 40.38 200 GLY A CA 1
ATOM 1545 C C . GLY A 1 200 ? 3.390 4.300 31.534 1.00 40.38 200 GLY A C 1
ATOM 1546 O O . GLY A 1 200 ? 3.403 3.071 31.621 1.00 40.38 200 GLY A O 1
ATOM 1547 N N . PRO A 1 201 ? 3.498 5.064 32.636 1.00 54.25 201 PRO A N 1
ATOM 1548 C CA . PRO A 1 201 ? 3.494 4.475 33.965 1.00 54.25 201 PRO A CA 1
ATOM 1549 C C . PRO A 1 201 ? 2.072 4.003 34.292 1.00 54.25 201 PRO A C 1
ATOM 1551 O O . PRO A 1 201 ? 1.143 4.807 34.302 1.00 54.25 201 PRO A O 1
ATOM 1554 N N . ASN A 1 202 ? 1.952 2.719 34.638 1.00 49.12 202 ASN A N 1
ATOM 1555 C CA . ASN A 1 202 ? 0.739 1.937 34.918 1.00 49.12 202 ASN A CA 1
ATOM 1556 C C . ASN A 1 202 ? 0.136 1.243 33.692 1.00 49.12 202 ASN A C 1
ATOM 1558 O O . ASN A 1 202 ? -0.539 1.860 32.883 1.00 49.12 202 ASN A O 1
ATOM 1562 N N . LEU A 1 203 ? 0.252 -0.083 33.649 1.00 50.62 203 LEU A N 1
ATOM 1563 C CA . LEU A 1 203 ? -0.820 -0.955 34.128 1.00 50.62 203 LEU A CA 1
ATOM 1564 C C . LEU A 1 203 ? -0.242 -2.357 34.379 1.00 50.62 203 LEU A C 1
ATOM 1566 O O . LEU A 1 203 ? 0.494 -2.910 33.565 1.00 50.62 203 LEU A O 1
ATOM 1570 N N . ALA A 1 204 ? -0.556 -2.917 35.544 1.00 44.47 204 ALA A N 1
ATOM 1571 C CA . ALA A 1 204 ? -0.274 -4.303 35.878 1.00 44.47 204 ALA A CA 1
ATOM 1572 C C . ALA A 1 204 ? -1.033 -5.222 34.908 1.00 44.47 204 ALA A C 1
ATOM 1574 O O . ALA A 1 204 ? -2.262 -5.214 34.876 1.00 44.47 204 ALA A O 1
ATOM 1575 N N . GLY A 1 205 ? -0.305 -5.998 34.107 1.00 38.16 205 GLY A N 1
ATOM 1576 C CA . GLY A 1 205 ? -0.907 -6.970 33.200 1.00 38.16 205 GLY A CA 1
ATOM 1577 C C . GLY A 1 205 ? -1.444 -8.198 33.942 1.00 38.16 205 GLY A C 1
ATOM 1578 O O . GLY A 1 205 ? -0.838 -8.631 34.927 1.00 38.16 205 GLY A O 1
ATOM 1579 N N . PRO A 1 206 ? -2.515 -8.841 33.451 1.00 48.97 206 PRO A N 1
ATOM 1580 C CA . PRO A 1 206 ? -2.754 -10.236 33.738 1.00 48.97 206 PRO A CA 1
ATOM 1581 C C . PRO A 1 206 ? -2.171 -11.129 32.630 1.00 48.97 206 PRO A C 1
ATOM 1583 O O . PRO A 1 206 ? -2.488 -11.011 31.455 1.00 48.97 206 PRO A O 1
ATOM 1586 N N . LYS A 1 207 ? -1.326 -12.053 33.096 1.00 41.06 207 LYS A N 1
ATOM 1587 C CA . LYS A 1 207 ? -1.099 -13.430 32.630 1.00 41.06 207 LYS A CA 1
ATOM 1588 C C . LYS A 1 207 ? -0.790 -13.664 31.140 1.00 41.06 207 LYS A C 1
ATOM 1590 O O . LYS A 1 207 ? -1.670 -13.902 30.323 1.00 41.06 207 LYS A O 1
ATOM 1595 N N . ARG A 1 208 ? 0.516 -13.790 30.870 1.00 53.59 208 ARG A N 1
ATOM 1596 C CA . ARG A 1 208 ? 1.081 -14.454 29.686 1.00 53.59 208 ARG A CA 1
ATOM 1597 C C . ARG A 1 208 ? 0.508 -15.866 29.517 1.00 53.59 208 ARG A C 1
ATOM 1599 O O . ARG A 1 208 ? 0.564 -16.666 30.454 1.00 53.59 208 ARG A O 1
ATOM 1606 N N . VAL A 1 209 ? 0.053 -16.175 28.309 1.00 42.94 209 VAL A N 1
ATOM 1607 C CA . VAL A 1 209 ? -0.102 -17.537 27.790 1.00 42.94 209 VAL A CA 1
ATOM 1608 C C . VAL A 1 209 ? 0.495 -17.543 26.386 1.00 42.94 209 VAL A C 1
ATOM 1610 O O . VAL A 1 209 ? 0.101 -16.726 25.566 1.00 42.94 209 VAL A O 1
ATOM 1613 N N . GLY A 1 210 ? 1.432 -18.463 26.145 1.00 34.94 210 GLY A N 1
ATOM 1614 C CA . GLY A 1 210 ? 1.958 -18.791 24.819 1.00 34.94 210 GLY A CA 1
ATOM 1615 C C . GLY A 1 210 ? 3.358 -18.252 24.543 1.00 34.94 210 GLY A C 1
ATOM 1616 O O . GLY A 1 210 ? 3.524 -17.097 24.177 1.00 34.94 210 GLY A O 1
ATOM 1617 N N . GLU A 1 211 ? 4.369 -19.108 24.703 1.00 42.03 211 GLU A N 1
ATOM 1618 C CA . GLU A 1 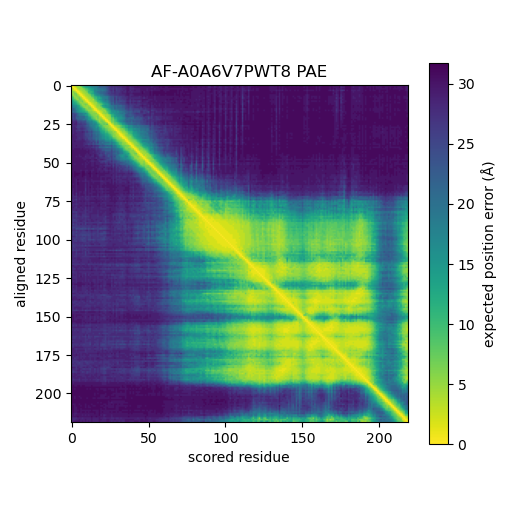211 ? 5.648 -18.972 24.003 1.00 42.03 211 GLU A CA 1
ATOM 1619 C C . GLU A 1 211 ? 5.397 -19.059 22.493 1.00 42.03 211 GLU A C 1
ATOM 1621 O O . GLU A 1 211 ? 5.127 -20.126 21.949 1.00 42.03 211 GLU A O 1
ATOM 1626 N N . GLY A 1 212 ? 5.505 -17.919 21.833 1.00 35.38 212 GLY A N 1
ATOM 1627 C CA . GLY A 1 212 ? 5.873 -17.782 20.437 1.00 35.38 212 GLY A CA 1
ATOM 1628 C C . GLY A 1 212 ? 6.771 -16.558 20.398 1.00 35.38 212 GLY A C 1
ATOM 1629 O O . GLY A 1 212 ? 6.451 -15.548 21.024 1.00 35.38 212 GLY A O 1
ATOM 1630 N N . GLU A 1 213 ? 7.934 -16.658 19.767 1.00 38.94 213 GLU A N 1
ATOM 1631 C CA . GLU A 1 213 ? 8.813 -15.516 19.518 1.00 38.94 213 GLU A CA 1
ATOM 1632 C C . GLU A 1 213 ? 8.117 -14.620 18.481 1.00 38.94 213 GLU A C 1
ATOM 1634 O O . GLU A 1 213 ? 8.425 -14.629 17.293 1.00 38.94 213 GLU A O 1
ATOM 1639 N N . GLU A 1 214 ? 7.060 -13.937 18.919 1.00 43.94 214 GLU A N 1
ATOM 1640 C CA . GLU A 1 214 ? 6.263 -13.073 18.074 1.00 43.94 214 GLU A CA 1
ATOM 1641 C C . GLU A 1 214 ? 7.042 -11.787 17.875 1.00 43.94 214 GLU A C 1
ATOM 1643 O O . GLU A 1 214 ? 7.290 -11.012 18.805 1.00 43.94 214 GLU A O 1
ATOM 1648 N N . HIS A 1 215 ? 7.422 -11.555 16.625 1.00 44.91 215 HIS A N 1
ATOM 1649 C CA . HIS A 1 215 ? 7.780 -10.240 16.136 1.00 44.91 215 HIS A CA 1
ATOM 1650 C C . HIS A 1 215 ? 6.527 -9.362 16.213 1.00 44.91 215 HIS A C 1
ATOM 1652 O O . HIS A 1 215 ? 5.860 -9.117 15.210 1.00 44.91 215 HIS A O 1
ATOM 1658 N N . GLY A 1 216 ? 6.177 -8.929 17.425 1.00 52.09 216 GLY A N 1
ATOM 1659 C CA . GLY A 1 216 ? 5.062 -8.033 17.650 1.00 52.09 216 GLY A CA 1
ATOM 1660 C C . GLY A 1 216 ? 5.309 -6.764 16.850 1.00 52.09 216 GLY A C 1
ATOM 1661 O O . GLY A 1 216 ? 6.372 -6.145 16.939 1.00 52.09 216 GLY A O 1
ATOM 1662 N N . VAL A 1 217 ? 4.339 -6.375 16.044 1.00 58.94 217 VAL A N 1
ATOM 1663 C CA . VAL A 1 217 ? 4.310 -5.069 15.393 1.00 58.94 217 VAL A CA 1
ATOM 1664 C C . VAL A 1 217 ? 2.981 -4.423 15.711 1.00 58.94 217 VAL A C 1
ATOM 1666 O O . VAL A 1 217 ? 1.955 -5.093 15.821 1.00 58.94 217 VAL A O 1
ATOM 1669 N N . LEU A 1 218 ? 3.036 -3.112 15.897 1.00 71.12 218 LEU A N 1
ATOM 1670 C CA . LEU A 1 218 ? 1.878 -2.279 16.164 1.00 71.12 218 LEU A CA 1
ATOM 1671 C C . LEU A 1 218 ? 1.540 -1.471 14.922 1.00 71.12 218 LEU A C 1
ATOM 1673 O O . LEU A 1 218 ? 2.455 -0.976 14.260 1.00 71.12 218 LEU A O 1
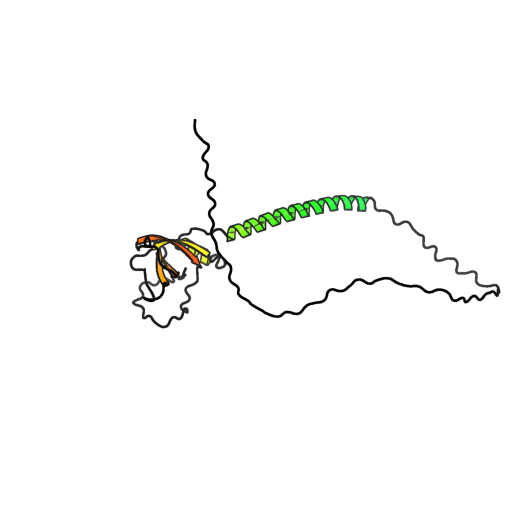ATOM 1677 N N . LEU A 1 219 ? 0.248 -1.334 14.637 1.00 73.50 219 LEU A N 1
ATOM 1678 C CA . LEU A 1 219 ? -0.286 -0.417 13.624 1.00 73.50 219 LEU A CA 1
ATOM 1679 C C . LEU A 1 219 ? -0.739 0.910 14.227 1.00 73.50 219 LEU A C 1
ATOM 1681 O O . LEU A 1 219 ? -1.329 0.868 15.333 1.00 73.50 219 LEU A O 1
#

Nearest PDB structures (foldseek):
  8ce8-assembly1_E  TM=6.353E-01  e=7.346E-07  Escherichia coli K-12
  5d8e-assembly2_C  TM=5.606E-01  e=1.153E-01  Homo sapiens
  7d8r-assembly2_C  TM=3.906E-01  e=2.709E-01  Homo sapiens
  8vtz-assembly1_B  TM=4.521E-01  e=1.325E+00  Aquifex aeolicus
  2cwp-assembly1_A  TM=4.577E-01  e=3.739E+00  Pyrococcus horikoshii

Organism: NCBI:txid296719